Protein AF-0000000077343257 (afdb_homodimer)

Solvent-accessible surface area (backbone atoms only — not comparable to full-atom values): 11414 Å² total; per-residue (Å²): 129,82,78,65,66,77,68,55,67,67,55,54,50,52,42,52,48,32,70,69,67,44,49,75,39,42,40,39,57,53,34,56,76,69,65,44,77,70,55,76,42,93,48,40,17,79,75,80,60,48,71,48,46,42,83,36,50,21,47,66,55,79,87,65,38,78,44,34,41,37,67,55,47,50,51,46,29,72,72,68,41,63,38,39,94,82,82,55,48,71,55,58,72,77,80,127,129,84,79,66,67,78,69,54,66,68,54,55,51,52,42,52,48,32,69,68,68,45,50,76,42,43,40,40,58,53,33,56,74,70,66,44,76,70,56,76,42,94,49,39,18,80,76,81,60,47,70,48,45,43,83,36,49,21,46,66,59,81,87,65,38,79,43,36,39,37,67,55,48,48,51,45,32,71,73,68,42,62,38,39,93,83,81,55,48,70,56,58,71,77,80,126

Structure (mmCIF, N/CA/C/O backbone):
data_AF-0000000077343257-model_v1
#
loop_
_entity.id
_entity.type
_entity.pdbx_description
1 polymer 'Uncharacterized protein'
#
loop_
_atom_site.group_PDB
_atom_site.id
_atom_site.type_symbol
_atom_site.label_atom_id
_atom_site.label_alt_id
_atom_site.label_comp_id
_atom_site.label_asym_id
_atom_site.label_entity_id
_atom_site.label_seq_id
_atom_site.pdbx_PDB_ins_code
_atom_site.Cartn_x
_atom_site.Cartn_y
_atom_site.Cartn_z
_atom_site.occupancy
_atom_site.B_iso_or_equiv
_atom_site.auth_seq_id
_atom_site.auth_comp_id
_atom_site.auth_asym_id
_atom_site.auth_atom_id
_atom_site.pdbx_PDB_model_num
ATOM 1 N N . MET A 1 1 ? 8.594 -39.125 -0.444 1 41.12 1 MET A N 1
ATOM 2 C CA . MET A 1 1 ? 7.23 -39.094 -0.964 1 41.12 1 MET A CA 1
ATOM 3 C C . MET A 1 1 ? 6.602 -37.719 -0.756 1 41.12 1 MET A C 1
ATOM 5 O O . MET A 1 1 ? 6.465 -37.281 0.38 1 41.12 1 MET A O 1
ATOM 9 N N . SER A 1 2 ? 6.906 -36.75 -1.7 1 42.25 2 SER A N 1
ATOM 10 C CA . SER A 1 2 ? 6.461 -35.375 -1.667 1 42.25 2 SER A CA 1
ATOM 11 C C . SER A 1 2 ? 4.969 -35.281 -1.374 1 42.25 2 SER A C 1
ATOM 13 O O . SER A 1 2 ? 4.152 -35.875 -2.086 1 42.25 2 SER A O 1
ATOM 15 N N . ASN A 1 3 ? 4.551 -35.406 -0.15 1 41.97 3 ASN A N 1
ATOM 16 C CA . ASN A 1 3 ? 3.18 -35.188 0.294 1 41.97 3 ASN A CA 1
ATOM 17 C C . ASN A 1 3 ? 2.51 -34.062 -0.489 1 41.97 3 ASN A C 1
ATOM 19 O O . ASN A 1 3 ? 2.441 -32.938 -0.014 1 41.97 3 ASN A O 1
ATOM 23 N N . LEU A 1 4 ? 2.744 -34 -1.79 1 51.69 4 LEU A N 1
ATOM 24 C CA . LEU A 1 4 ? 1.984 -33.062 -2.609 1 51.69 4 LEU A CA 1
ATOM 25 C C . LEU A 1 4 ? 0.485 -33.281 -2.457 1 51.69 4 LEU A C 1
ATOM 27 O O . LEU A 1 4 ? -0.042 -34.312 -2.938 1 51.69 4 LEU A O 1
ATOM 31 N N . ILE A 1 5 ? -0 -33.062 -1.235 1 54.94 5 ILE A N 1
ATOM 32 C CA . ILE A 1 5 ? -1.458 -33.094 -1.212 1 54.94 5 ILE A CA 1
ATOM 33 C C . ILE A 1 5 ? -2.014 -32.562 -2.529 1 54.94 5 ILE A C 1
ATOM 35 O O . ILE A 1 5 ? -1.601 -31.5 -2.998 1 54.94 5 ILE A O 1
ATOM 39 N N . PRO A 1 6 ? -2.629 -33.438 -3.24 1 61.5 6 PRO A N 1
ATOM 40 C CA . PRO A 1 6 ? -3.236 -33 -4.496 1 61.5 6 PRO A CA 1
ATOM 41 C C . PRO A 1 6 ? -4.004 -31.688 -4.352 1 61.5 6 PRO A C 1
ATOM 43 O O . PRO A 1 6 ? -4.785 -31.516 -3.41 1 61.5 6 PRO A O 1
ATOM 46 N N . ARG A 1 7 ? -3.391 -30.625 -4.68 1 70.38 7 ARG A N 1
ATOM 47 C CA . ARG A 1 7 ? -4.152 -29.375 -4.695 1 70.38 7 ARG A CA 1
ATOM 48 C C . ARG A 1 7 ? -5.445 -29.547 -5.488 1 70.38 7 ARG A C 1
ATOM 50 O O . ARG A 1 7 ? -5.465 -30.188 -6.531 1 70.38 7 ARG A O 1
ATOM 57 N N . ASN A 1 8 ? -6.531 -29.281 -4.852 1 85.69 8 ASN A N 1
ATOM 58 C CA . ASN A 1 8 ? -7.816 -29.203 -5.539 1 85.69 8 ASN A CA 1
ATOM 59 C C . ASN A 1 8 ? -7.719 -28.422 -6.844 1 85.69 8 ASN A C 1
ATOM 61 O O . ASN A 1 8 ? -6.922 -27.484 -6.953 1 85.69 8 ASN A O 1
ATOM 65 N N . THR A 1 9 ? -8.062 -28.969 -7.957 1 88.62 9 THR A N 1
ATOM 66 C CA . THR A 1 9 ? -8.047 -28.359 -9.289 1 88.62 9 THR A CA 1
ATOM 67 C C . THR A 1 9 ? -8.492 -26.906 -9.227 1 88.62 9 THR A C 1
ATOM 69 O O . THR A 1 9 ? -7.934 -26.047 -9.922 1 88.62 9 THR A O 1
ATOM 72 N N . SER A 1 10 ? -9.438 -26.641 -8.453 1 92.12 10 SER A N 1
ATOM 73 C CA . SER A 1 10 ? -9.953 -25.281 -8.344 1 92.12 10 SER A CA 1
ATOM 74 C C . SER A 1 10 ? -8.883 -24.328 -7.809 1 92.12 10 SER A C 1
ATOM 76 O O . SER A 1 10 ? -8.766 -23.188 -8.273 1 92.12 10 SER A O 1
ATOM 78 N N . LEU A 1 11 ? -8.133 -24.922 -6.914 1 92.94 11 LEU A N 1
ATOM 79 C CA . LEU A 1 11 ? -7.086 -24.094 -6.32 1 92.94 11 LEU A CA 1
ATOM 80 C C . LEU A 1 11 ? -5.973 -23.812 -7.324 1 92.94 11 LEU A C 1
ATOM 82 O O . LEU A 1 11 ? -5.445 -22.703 -7.383 1 92.94 11 LEU A O 1
ATOM 86 N N . VAL A 1 12 ? -5.625 -24.844 -8.109 1 94.06 12 VAL A N 1
ATOM 87 C CA . VAL A 1 12 ? -4.574 -24.688 -9.109 1 94.06 12 VAL A CA 1
ATOM 88 C C . VAL A 1 12 ? -4.977 -23.625 -10.117 1 94.06 12 VAL A C 1
ATOM 90 O O . VAL A 1 12 ? -4.145 -22.828 -10.555 1 94.06 12 VAL A O 1
ATOM 93 N N . VAL A 1 13 ? -6.254 -23.594 -10.484 1 94.5 13 VAL A N 1
ATOM 94 C CA . VAL A 1 13 ? -6.754 -22.625 -11.461 1 94.5 13 VAL A CA 1
ATOM 95 C C . VAL A 1 13 ? -6.684 -21.219 -10.883 1 94.5 13 VAL A C 1
ATOM 97 O O . VAL A 1 13 ? -6.301 -20.281 -11.578 1 94.5 13 VAL A O 1
ATOM 100 N N . VAL A 1 14 ? -7.047 -21.078 -9.594 1 93.38 14 VAL A N 1
ATOM 101 C CA . VAL A 1 14 ? -7.016 -19.766 -8.945 1 93.38 14 VAL A CA 1
ATOM 102 C C . VAL A 1 14 ? -5.574 -19.266 -8.883 1 93.38 14 VAL A C 1
ATOM 104 O O . VAL A 1 14 ? -5.312 -18.094 -9.148 1 93.38 14 VAL A O 1
ATOM 107 N N . MET A 1 15 ? -4.699 -20.188 -8.625 1 95.25 15 MET A N 1
ATOM 108 C CA . MET A 1 15 ? -3.289 -19.812 -8.547 1 95.25 15 MET A CA 1
ATOM 109 C C . MET A 1 15 ? -2.783 -19.312 -9.898 1 95.25 15 MET A C 1
ATOM 111 O O . MET A 1 15 ? -2.09 -18.297 -9.969 1 95.25 15 MET A O 1
ATOM 115 N N . ALA A 1 16 ? -3.152 -19.969 -10.93 1 95.06 16 ALA A N 1
ATOM 116 C CA . ALA A 1 16 ? -2.754 -19.594 -12.281 1 95.06 16 ALA A CA 1
ATOM 117 C C . ALA A 1 16 ? -3.311 -18.234 -12.664 1 95.06 16 ALA A C 1
ATOM 119 O O . ALA A 1 16 ? -2.611 -17.406 -13.266 1 95.06 16 ALA A O 1
ATOM 120 N N . ARG A 1 17 ? -4.535 -17.922 -12.297 1 93.88 17 ARG A N 1
ATOM 121 C CA . ARG A 1 17 ? -5.168 -16.656 -12.609 1 93.88 17 ARG A CA 1
ATOM 122 C C . ARG A 1 17 ? -4.484 -15.5 -11.875 1 93.88 17 ARG A C 1
ATOM 124 O O . ARG A 1 17 ? -4.285 -14.422 -12.438 1 93.88 17 ARG A O 1
ATOM 131 N N . ILE A 1 18 ? -4.105 -15.703 -10.68 1 93.38 18 ILE A N 1
ATOM 132 C CA . ILE A 1 18 ? -3.408 -14.688 -9.898 1 93.38 18 ILE A CA 1
ATOM 133 C C . ILE A 1 18 ? -2.094 -14.32 -10.586 1 93.38 18 ILE A C 1
ATOM 135 O O . ILE A 1 18 ? -1.812 -13.141 -10.82 1 93.38 18 ILE A O 1
ATOM 139 N N . LYS A 1 19 ? -1.323 -15.359 -10.961 1 94.81 19 LYS A N 1
ATOM 140 C CA . LYS A 1 19 ? -0.011 -15.117 -11.547 1 94.81 19 LYS A CA 1
ATOM 141 C C . LYS A 1 19 ? -0.142 -14.484 -12.93 1 94.81 19 LYS A C 1
ATOM 143 O O . LYS A 1 19 ? 0.721 -13.703 -13.344 1 94.81 19 LYS A O 1
ATOM 148 N N . LYS A 1 20 ? -1.289 -14.688 -13.555 1 93.69 20 LYS A N 1
ATOM 149 C CA . LYS A 1 20 ? -1.521 -14.125 -14.883 1 93.69 20 LYS A CA 1
ATOM 150 C C . LYS A 1 20 ? -2.053 -12.695 -14.789 1 93.69 20 LYS A C 1
ATOM 152 O O . LYS A 1 20 ? -1.667 -11.828 -15.586 1 93.69 20 LYS A O 1
ATOM 157 N N . ARG A 1 21 ? -2.877 -12.375 -13.836 1 90.25 21 ARG A N 1
ATOM 158 C CA . ARG A 1 21 ? -3.648 -11.133 -13.844 1 90.25 21 ARG A CA 1
ATOM 159 C C . ARG A 1 21 ? -2.984 -10.07 -12.977 1 90.25 21 ARG A C 1
ATOM 161 O O . ARG A 1 21 ? -3.195 -8.875 -13.18 1 90.25 21 ARG A O 1
ATOM 168 N N . VAL A 1 22 ? -2.242 -10.406 -11.953 1 90.5 22 VAL A N 1
ATOM 169 C CA . VAL A 1 22 ? -1.55 -9.414 -11.133 1 90.5 22 VAL A CA 1
ATOM 170 C C . VAL A 1 22 ? -0.308 -8.914 -11.867 1 90.5 22 VAL A C 1
ATOM 172 O O . VAL A 1 22 ? 0.611 -9.688 -12.148 1 90.5 22 VAL A O 1
ATOM 175 N N . PRO A 1 23 ? -0.244 -7.66 -12.109 1 90.62 23 PRO A N 1
ATOM 176 C CA . PRO A 1 23 ? 0.806 -7.113 -12.969 1 90.62 23 PRO A CA 1
ATOM 177 C C . PRO A 1 23 ? 2.201 -7.266 -12.375 1 90.62 23 PRO A C 1
ATOM 179 O O . PRO A 1 23 ? 2.371 -7.152 -11.156 1 90.62 23 PRO A O 1
ATOM 182 N N . VAL A 1 24 ? 3.17 -7.504 -13.289 1 95.44 24 VAL A N 1
ATOM 183 C CA . VAL A 1 24 ? 4.594 -7.523 -12.977 1 95.44 24 VAL A CA 1
ATOM 184 C C . VAL A 1 24 ? 5.254 -6.246 -13.484 1 95.44 24 VAL A C 1
ATOM 186 O O . VAL A 1 24 ? 5.098 -5.883 -14.656 1 95.44 24 VAL A O 1
ATOM 189 N N . VAL A 1 25 ? 5.898 -5.59 -12.602 1 94.31 25 VAL A N 1
ATOM 190 C CA . VAL A 1 25 ? 6.59 -4.367 -13 1 94.31 25 VAL A CA 1
ATOM 191 C C . VAL A 1 25 ? 7.984 -4.332 -12.367 1 94.31 25 VAL A C 1
ATOM 193 O O . VAL A 1 25 ? 8.25 -5.039 -11.391 1 94.31 25 VAL A O 1
ATOM 196 N N . GLU A 1 26 ? 8.844 -3.572 -13.094 1 93.94 26 GLU A N 1
ATOM 197 C CA . GLU A 1 26 ? 10.117 -3.266 -12.461 1 93.94 26 GLU A CA 1
ATOM 198 C C . GLU A 1 26 ? 9.945 -2.268 -11.32 1 93.94 26 GLU A C 1
ATOM 200 O O . GLU A 1 26 ? 9.242 -1.268 -11.461 1 93.94 26 GLU A O 1
ATOM 205 N N . TYR A 1 27 ? 10.602 -2.562 -10.266 1 91.56 27 TYR A N 1
ATOM 206 C CA . TYR A 1 27 ? 10.438 -1.723 -9.078 1 91.56 27 TYR A CA 1
ATOM 207 C C . TYR A 1 27 ? 10.836 -0.283 -9.375 1 91.56 27 TYR A C 1
ATOM 209 O O . TYR A 1 27 ? 10.141 0.656 -8.977 1 91.56 27 TYR A O 1
ATOM 217 N N . GLY A 1 28 ? 11.883 -0.142 -10.023 1 87.94 28 GLY A N 1
ATOM 218 C CA . GLY A 1 28 ? 12.312 1.195 -10.398 1 87.94 28 GLY A CA 1
ATOM 219 C C . GLY A 1 28 ? 11.266 1.961 -11.188 1 87.94 28 GLY A C 1
ATOM 220 O O . GLY A 1 28 ? 11.078 3.162 -10.977 1 87.94 28 GLY A O 1
ATOM 221 N N . SER A 1 29 ? 10.633 1.305 -12.086 1 90.56 29 SER A N 1
ATOM 222 C CA . SER A 1 29 ? 9.602 1.938 -12.898 1 90.56 29 SER A CA 1
ATOM 223 C C . SER A 1 29 ? 8.422 2.383 -12.055 1 90.56 29 SER A C 1
ATOM 225 O O . SER A 1 29 ? 7.82 3.43 -12.312 1 90.56 29 SER A O 1
ATOM 227 N N . LEU A 1 30 ? 8.07 1.521 -11.078 1 85.62 30 LEU A N 1
ATOM 228 C CA . LEU A 1 30 ? 7 1.897 -10.172 1 85.62 30 LEU A CA 1
ATOM 229 C C . LEU A 1 30 ? 7.367 3.152 -9.383 1 85.62 30 LEU A C 1
ATOM 231 O O . LEU A 1 30 ? 6.547 4.062 -9.242 1 85.62 30 LEU A O 1
ATOM 235 N N . LEU A 1 31 ? 8.57 3.227 -8.914 1 82.88 31 LEU A N 1
ATOM 236 C CA . LEU A 1 31 ? 9.039 4.383 -8.156 1 82.88 31 LEU A CA 1
ATOM 237 C C . LEU A 1 31 ? 8.969 5.648 -9 1 82.88 31 LEU A C 1
ATOM 239 O O . LEU A 1 31 ? 8.562 6.707 -8.516 1 82.88 31 LEU A O 1
ATOM 243 N N . GLU A 1 32 ? 9.375 5.473 -10.242 1 84.12 32 GLU A N 1
ATOM 244 C CA . GLU A 1 32 ? 9.344 6.609 -11.156 1 84.12 32 GLU A CA 1
ATOM 245 C C . GLU A 1 32 ? 7.918 7.094 -11.398 1 84.12 32 GLU A C 1
ATOM 247 O O . GLU A 1 32 ? 7.66 8.297 -11.398 1 84.12 32 GLU A O 1
ATOM 252 N N . ARG A 1 33 ? 7.051 6.188 -11.625 1 80.69 33 ARG A N 1
ATOM 253 C CA . ARG A 1 33 ? 5.648 6.527 -11.836 1 80.69 33 ARG A CA 1
ATOM 254 C C . ARG A 1 33 ? 5.07 7.258 -10.633 1 80.69 33 ARG A C 1
ATOM 256 O O . ARG A 1 33 ? 4.262 8.172 -10.789 1 80.69 33 ARG A O 1
ATOM 263 N N . LEU A 1 34 ? 5.52 6.824 -9.406 1 74.88 34 LEU A N 1
ATOM 264 C CA . LEU A 1 34 ? 4.988 7.387 -8.172 1 74.88 34 LEU A CA 1
ATOM 265 C C . LEU A 1 34 ? 5.727 8.672 -7.801 1 74.88 34 LEU A C 1
ATOM 267 O O . LEU A 1 34 ? 5.32 9.383 -6.879 1 74.88 34 LEU A O 1
ATOM 271 N N . GLY A 1 35 ? 6.805 8.945 -8.57 1 71.25 35 GLY A N 1
ATOM 272 C CA . GLY A 1 35 ? 7.551 10.172 -8.328 1 71.25 35 GLY A CA 1
ATOM 273 C C . GLY A 1 35 ? 8.344 10.148 -7.039 1 71.25 35 GLY A C 1
ATOM 274 O O . GLY A 1 35 ? 8.508 11.18 -6.383 1 71.25 35 GLY A O 1
ATOM 275 N N . THR A 1 36 ? 8.445 9.039 -6.59 1 67.56 36 THR A N 1
ATOM 276 C CA . THR A 1 36 ? 9.203 8.953 -5.344 1 67.56 36 THR A CA 1
ATOM 277 C C . THR A 1 36 ? 10.688 8.742 -5.629 1 67.56 36 THR A C 1
ATOM 279 O O . THR A 1 36 ? 11.055 8.141 -6.641 1 67.56 36 THR A O 1
ATOM 282 N N . LYS A 1 37 ? 11.516 9.664 -5.152 1 58.97 37 LYS A N 1
ATOM 283 C CA . LYS A 1 37 ? 12.961 9.539 -5.312 1 58.97 37 LYS A CA 1
ATOM 284 C C . LYS A 1 37 ? 13.523 8.469 -4.383 1 58.97 37 LYS A C 1
ATOM 286 O O . LYS A 1 37 ? 14.727 8.453 -4.098 1 58.97 37 LYS A O 1
ATOM 291 N N . GLU A 1 38 ? 12.453 7.812 -3.859 1 56.5 38 GLU A N 1
ATOM 292 C CA . GLU A 1 38 ? 13.031 6.766 -3.018 1 56.5 38 GLU A CA 1
ATOM 293 C C . GLU A 1 38 ? 14.078 5.957 -3.777 1 56.5 38 GLU A C 1
ATOM 295 O O . GLU A 1 38 ? 13.852 5.559 -4.922 1 56.5 38 GLU A O 1
ATOM 300 N N . GLU A 1 39 ? 15.312 6.289 -3.686 1 53 39 GLU A N 1
ATOM 301 C CA . GLU A 1 39 ? 16.359 5.414 -4.191 1 53 39 GLU A CA 1
ATOM 302 C C . GLU A 1 39 ? 16.125 3.965 -3.783 1 53 39 GLU A C 1
ATOM 304 O O . GLU A 1 39 ? 15.164 3.668 -3.064 1 53 39 GLU A O 1
ATOM 309 N N . ASP A 1 40 ? 17.109 2.891 -4.25 1 54.78 40 ASP A N 1
ATOM 310 C CA . ASP A 1 40 ? 17.219 1.521 -3.76 1 54.78 40 ASP A CA 1
ATOM 311 C C . ASP A 1 40 ? 16.812 1.425 -2.293 1 54.78 40 ASP A C 1
ATOM 313 O O . ASP A 1 40 ? 17.641 1.556 -1.396 1 54.78 40 ASP A O 1
ATOM 317 N N . GLY A 1 41 ? 16.094 2.217 -1.929 1 54.16 41 GLY A N 1
ATOM 318 C CA . GLY A 1 41 ? 15.812 2.449 -0.521 1 54.16 41 GLY A CA 1
ATOM 319 C C . GLY A 1 41 ? 15.539 1.175 0.253 1 54.16 41 GLY A C 1
ATOM 320 O O . GLY A 1 41 ? 15.75 0.073 -0.26 1 54.16 41 GLY A O 1
ATOM 321 N N . ASP A 1 42 ? 15.164 1.375 1.603 1 70.69 42 ASP A N 1
ATOM 322 C CA . ASP A 1 42 ? 15.031 0.49 2.756 1 70.69 42 ASP A CA 1
ATOM 323 C C . ASP A 1 42 ? 13.781 -0.381 2.645 1 70.69 42 ASP A C 1
ATOM 325 O O . ASP A 1 42 ? 13.414 -1.068 3.598 1 70.69 42 ASP A O 1
ATOM 329 N N . THR A 1 43 ? 13.383 -0.417 1.39 1 82.5 43 THR A N 1
ATOM 330 C CA . THR A 1 43 ? 12.203 -1.275 1.302 1 82.5 43 THR A CA 1
ATOM 331 C C . THR A 1 43 ? 12.609 -2.742 1.207 1 82.5 43 THR A C 1
ATOM 333 O O . THR A 1 43 ? 13.508 -3.096 0.435 1 82.5 43 THR A O 1
ATOM 336 N N . ALA A 1 44 ? 12.023 -3.447 2.016 1 89.69 44 ALA A N 1
ATOM 337 C CA . ALA A 1 44 ? 12.289 -4.883 2.023 1 89.69 44 ALA A CA 1
ATOM 338 C C . ALA A 1 44 ? 11.086 -5.668 1.51 1 89.69 44 ALA A C 1
ATOM 340 O O . ALA A 1 44 ? 9.938 -5.25 1.693 1 89.69 44 ALA A O 1
ATOM 341 N N . CYS A 1 45 ? 11.414 -6.699 0.826 1 93.69 45 CYS A N 1
ATOM 342 C CA . CYS A 1 45 ? 10.367 -7.648 0.488 1 93.69 45 CYS A CA 1
ATOM 343 C C . CYS A 1 45 ? 9.688 -8.188 1.744 1 93.69 45 CYS A C 1
ATOM 345 O O . CYS A 1 45 ? 10.367 -8.633 2.672 1 93.69 45 CYS A O 1
ATOM 347 N N . SER A 1 46 ? 8.461 -8.188 1.785 1 92.5 46 SER A N 1
ATOM 348 C CA . SER A 1 46 ? 7.719 -8.594 2.975 1 92.5 46 SER A CA 1
ATOM 349 C C . SER A 1 46 ? 7.742 -10.109 3.145 1 92.5 46 SER A C 1
ATOM 351 O O . SER A 1 46 ? 7.297 -10.633 4.168 1 92.5 46 SER A O 1
ATOM 353 N N . VAL A 1 47 ? 8.336 -10.797 2.162 1 95.12 47 VAL A N 1
ATOM 354 C CA . VAL A 1 47 ? 8.383 -12.258 2.236 1 95.12 47 VAL A CA 1
ATOM 355 C C . VAL A 1 47 ? 9.781 -12.711 2.625 1 95.12 47 VAL A C 1
ATOM 357 O O . VAL A 1 47 ? 9.961 -13.422 3.615 1 95.12 47 VAL A O 1
ATOM 360 N N . CYS A 1 48 ? 10.703 -12.266 1.935 1 96.38 48 CYS A N 1
ATOM 361 C CA . CYS A 1 48 ? 12.055 -12.766 2.182 1 96.38 48 CYS A CA 1
ATOM 362 C C . CYS A 1 48 ? 12.852 -11.773 3.027 1 96.38 48 CYS A C 1
ATOM 364 O O . CYS A 1 48 ? 13.922 -12.109 3.539 1 96.38 48 CYS A O 1
ATOM 366 N N . LEU A 1 49 ? 12.469 -10.508 3.1 1 93.5 49 LEU A N 1
ATOM 367 C CA . LEU A 1 49 ? 12.992 -9.438 3.941 1 93.5 49 LEU A CA 1
ATOM 368 C C . LEU A 1 49 ? 14.273 -8.867 3.355 1 93.5 49 LEU A C 1
ATOM 370 O O . LEU A 1 49 ? 14.898 -7.988 3.957 1 93.5 49 LEU A O 1
ATOM 374 N N . ASP A 1 50 ? 14.625 -9.375 2.137 1 94.06 50 ASP A N 1
ATOM 375 C CA . ASP A 1 50 ? 15.75 -8.758 1.444 1 94.06 50 ASP A CA 1
ATOM 376 C C . ASP A 1 50 ? 15.352 -7.414 0.833 1 94.06 50 ASP A C 1
ATOM 378 O O . ASP A 1 50 ? 14.18 -7.203 0.492 1 94.06 50 ASP A O 1
ATOM 382 N N . ARG A 1 51 ? 16.312 -6.59 0.693 1 92.06 51 ARG A N 1
ATOM 383 C CA . ARG A 1 51 ? 16.078 -5.305 0.036 1 92.06 51 ARG A CA 1
ATOM 384 C C . ARG A 1 51 ? 15.656 -5.504 -1.416 1 92.06 51 ARG A C 1
ATOM 386 O O . ARG A 1 51 ? 16.203 -6.355 -2.117 1 92.06 51 ARG A O 1
ATOM 393 N N . ILE A 1 52 ? 14.719 -4.758 -1.791 1 92.12 52 ILE A N 1
ATOM 394 C CA . ILE A 1 52 ? 14.289 -4.785 -3.184 1 92.12 52 ILE A CA 1
ATOM 395 C C . ILE A 1 52 ? 15.039 -3.725 -3.98 1 92.12 52 ILE A C 1
ATOM 397 O O . ILE A 1 52 ? 15.031 -2.545 -3.617 1 92.12 52 ILE A O 1
ATOM 401 N N . LYS A 1 53 ? 15.672 -4.164 -5 1 92.06 53 LYS A N 1
ATOM 402 C CA . LYS A 1 53 ? 16.406 -3.254 -5.875 1 92.06 53 LYS A CA 1
ATOM 403 C C . LYS A 1 53 ? 15.508 -2.732 -6.996 1 92.06 53 LYS A C 1
ATOM 405 O O . LYS A 1 53 ? 14.5 -3.359 -7.336 1 92.06 53 LYS A O 1
ATOM 410 N N . ARG A 1 54 ? 15.93 -1.631 -7.57 1 90.69 54 ARG A N 1
ATOM 411 C CA . ARG A 1 54 ? 15.188 -0.984 -8.648 1 90.69 54 ARG A CA 1
ATOM 412 C C . ARG A 1 54 ? 15.016 -1.925 -9.836 1 90.69 54 ARG A C 1
ATOM 414 O O . ARG A 1 54 ? 14 -1.871 -10.539 1 90.69 54 ARG A O 1
ATOM 421 N N . SER A 1 55 ? 15.977 -2.773 -9.945 1 94 55 SER A N 1
ATOM 422 C CA . SER A 1 55 ? 15.969 -3.645 -11.117 1 94 55 SER A CA 1
ATOM 423 C C . SER A 1 55 ? 15.117 -4.887 -10.875 1 94 55 SER A C 1
ATOM 425 O O . SER A 1 55 ? 14.883 -5.668 -11.797 1 94 55 SER A O 1
ATOM 427 N N . HIS A 1 56 ? 14.68 -5.047 -9.719 1 95.75 56 HIS A N 1
ATOM 428 C CA . HIS A 1 56 ? 13.906 -6.242 -9.406 1 95.75 56 HIS A CA 1
ATOM 429 C C . HIS A 1 56 ? 12.484 -6.133 -9.938 1 95.75 56 HIS A C 1
ATOM 431 O O . HIS A 1 56 ? 11.93 -5.035 -10.031 1 95.75 56 HIS A O 1
ATOM 437 N N . GLU A 1 57 ? 11.961 -7.32 -10.227 1 96.88 57 GLU A N 1
ATOM 438 C CA . GLU A 1 57 ? 10.555 -7.426 -10.594 1 96.88 57 GLU A CA 1
ATOM 439 C C . GLU A 1 57 ? 9.68 -7.637 -9.359 1 96.88 57 GLU A C 1
ATOM 441 O O . GLU A 1 57 ? 10.031 -8.414 -8.469 1 96.88 57 GLU A O 1
ATOM 446 N N . ILE A 1 58 ? 8.602 -6.906 -9.352 1 95.31 58 ILE A N 1
ATOM 447 C CA . ILE A 1 58 ? 7.629 -7.031 -8.266 1 95.31 58 ILE A CA 1
ATOM 448 C C . ILE A 1 58 ? 6.223 -7.164 -8.852 1 95.31 58 ILE A C 1
ATOM 450 O O . ILE A 1 58 ? 6.008 -6.887 -10.031 1 95.31 58 ILE A O 1
ATOM 454 N N . ARG A 1 59 ? 5.316 -7.691 -8.133 1 91.88 59 ARG A N 1
ATOM 455 C CA . ARG A 1 59 ? 3.893 -7.648 -8.445 1 91.88 59 ARG A CA 1
ATOM 456 C C . ARG A 1 59 ? 3.201 -6.512 -7.699 1 91.88 59 ARG A C 1
ATOM 458 O O . ARG A 1 59 ? 3.367 -6.367 -6.488 1 91.88 59 ARG A O 1
ATOM 465 N N . GLU A 1 60 ? 2.518 -5.691 -8.406 1 82.94 60 GLU A N 1
ATOM 466 C CA . GLU A 1 60 ? 1.782 -4.578 -7.812 1 82.94 60 GLU A CA 1
ATOM 467 C C . GLU A 1 60 ? 0.466 -5.051 -7.199 1 82.94 60 GLU A C 1
ATOM 469 O O . GLU A 1 60 ? -0.336 -5.707 -7.867 1 82.94 60 GLU A O 1
ATOM 474 N N . LEU A 1 61 ? 0.299 -4.734 -5.898 1 84 61 LEU A N 1
ATOM 475 C CA . LEU A 1 61 ? -0.928 -5.082 -5.188 1 84 61 LEU A CA 1
ATOM 476 C C . LEU A 1 61 ? -1.607 -3.832 -4.637 1 84 61 LEU A C 1
ATOM 478 O O . LEU A 1 61 ? -1.529 -3.557 -3.438 1 84 61 LEU A O 1
ATOM 482 N N . PRO A 1 62 ? -2.354 -3.143 -5.422 1 74.19 62 PRO A N 1
ATOM 483 C CA . PRO A 1 62 ? -2.945 -1.874 -4.988 1 74.19 62 PRO A CA 1
ATOM 484 C C . PRO A 1 62 ? -3.973 -2.053 -3.873 1 74.19 62 PRO A C 1
ATOM 486 O O . PRO A 1 62 ? -4.246 -1.11 -3.125 1 74.19 62 PRO A O 1
ATOM 489 N N . ASN A 1 63 ? -4.477 -3.252 -3.721 1 74.12 63 ASN A N 1
ATOM 490 C CA . ASN A 1 63 ? -5.496 -3.488 -2.707 1 74.12 63 ASN A CA 1
ATOM 491 C C . ASN A 1 63 ? -4.879 -3.684 -1.324 1 74.12 63 ASN A C 1
ATOM 493 O O . ASN A 1 63 ? -5.598 -3.797 -0.33 1 74.12 63 ASN A O 1
ATOM 497 N N . CYS A 1 64 ? -3.648 -3.678 -1.305 1 81.06 64 CYS A N 1
ATOM 498 C CA . CYS A 1 64 ? -2.988 -3.971 -0.037 1 81.06 64 CYS A CA 1
ATOM 499 C C . CYS A 1 64 ? -2.443 -2.699 0.601 1 81.06 64 CYS A C 1
ATOM 501 O O . CYS A 1 64 ? -1.968 -2.725 1.737 1 81.06 64 CYS A O 1
ATOM 503 N N . CYS A 1 65 ? -2.574 -1.656 -0.031 1 83.06 65 CYS A N 1
ATOM 504 C CA . CYS A 1 65 ? -2.137 -0.389 0.544 1 83.06 65 CYS A CA 1
ATOM 505 C C . CYS A 1 65 ? -3.158 0.136 1.546 1 83.06 65 CYS A C 1
ATOM 507 O O . CYS A 1 65 ? -4.359 0.112 1.282 1 83.06 65 CYS A O 1
ATOM 509 N N . PRO A 1 66 ? -2.732 0.529 2.699 1 86.75 66 PRO A N 1
ATOM 510 C CA . PRO A 1 66 ? -3.684 1.146 3.627 1 86.75 66 PRO A CA 1
ATOM 511 C C . PRO A 1 66 ? -4.242 2.469 3.105 1 86.75 66 PRO A C 1
ATOM 513 O O . PRO A 1 66 ? -3.543 3.201 2.398 1 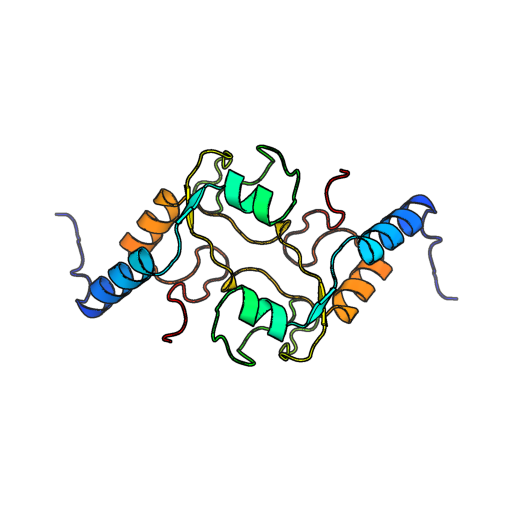86.75 66 PRO A O 1
ATOM 516 N N . VAL A 1 67 ? -5.48 2.676 3.516 1 89.38 67 VAL A N 1
ATOM 517 C CA . VAL A 1 67 ? -6.137 3.912 3.109 1 89.38 67 VAL A CA 1
ATOM 518 C C . VAL A 1 67 ? -6.605 4.68 4.344 1 89.38 67 VAL A C 1
ATOM 520 O O . VAL A 1 67 ? -7.098 4.078 5.305 1 89.38 67 VAL A O 1
ATOM 523 N N . PHE A 1 68 ? -6.406 5.977 4.312 1 94.38 68 PHE A N 1
ATOM 524 C CA . PHE A 1 68 ? -6.816 6.863 5.395 1 94.38 68 PHE A CA 1
ATOM 525 C C . PHE A 1 68 ? -7.719 7.977 4.871 1 94.38 68 PHE A C 1
ATOM 527 O O . PHE A 1 68 ? -7.445 8.562 3.822 1 94.38 68 PHE A O 1
ATOM 534 N N . HIS A 1 69 ? -8.773 8.172 5.656 1 96.81 69 HIS A N 1
ATOM 535 C CA . HIS A 1 69 ? -9.414 9.453 5.375 1 96.81 69 HIS A CA 1
ATOM 536 C C . HIS A 1 69 ? -8.414 10.602 5.473 1 96.81 69 HIS A C 1
ATOM 538 O O . HIS A 1 69 ? -7.539 10.594 6.34 1 96.81 69 HIS A O 1
ATOM 544 N N . LYS A 1 70 ? -8.602 11.5 4.621 1 97.94 70 LYS A N 1
ATOM 545 C CA . LYS A 1 70 ? -7.789 12.711 4.723 1 97.94 70 LYS A CA 1
ATOM 546 C C . LYS A 1 70 ? -7.836 13.289 6.133 1 97.94 70 LYS A C 1
ATOM 548 O O . LYS A 1 70 ? -6.797 13.578 6.73 1 97.94 70 LYS A O 1
ATOM 553 N N . ASP A 1 71 ? -9.086 13.375 6.676 1 98 71 ASP A N 1
ATOM 554 C CA . ASP A 1 71 ? -9.266 14.023 7.969 1 98 71 ASP A CA 1
ATOM 555 C C . ASP A 1 71 ? -8.672 13.188 9.094 1 98 71 ASP A C 1
ATOM 557 O O . ASP A 1 71 ? -8.133 13.727 10.062 1 98 71 ASP A O 1
ATOM 561 N N . CYS A 1 72 ? -8.766 11.945 9.008 1 97.81 72 CYS A N 1
ATOM 562 C CA . CYS A 1 72 ? -8.188 11.062 10.016 1 97.81 72 CYS A CA 1
ATOM 563 C C . CYS A 1 72 ? -6.668 11.164 10.031 1 97.81 72 CYS A C 1
ATOM 565 O O . CYS A 1 72 ? -6.062 11.281 11.094 1 97.81 72 CYS A O 1
ATOM 567 N N . LEU A 1 73 ? -6.086 11.18 8.883 1 97.31 73 LEU A N 1
ATOM 568 C CA . LEU A 1 73 ? -4.629 11.289 8.812 1 97.31 73 LEU A CA 1
ATOM 569 C C . LEU A 1 73 ? -4.168 12.672 9.266 1 97.31 73 LEU A C 1
ATOM 571 O O . LEU A 1 73 ? -3.148 12.797 9.945 1 97.31 73 LEU A O 1
ATOM 575 N N . ASP A 1 74 ? -4.922 13.641 8.859 1 97.69 74 ASP A N 1
ATOM 576 C CA . ASP A 1 74 ? -4.566 14.992 9.281 1 97.69 74 ASP A CA 1
ATOM 577 C C . ASP A 1 74 ? -4.594 15.109 10.805 1 97.69 74 ASP A C 1
ATOM 579 O O . ASP A 1 74 ? -3.709 15.734 11.398 1 97.69 74 ASP A O 1
ATOM 583 N N . ALA A 1 75 ? -5.586 14.508 11.375 1 98.12 75 ALA A N 1
ATOM 584 C CA . ALA A 1 75 ? -5.668 14.516 12.836 1 98.12 75 ALA A CA 1
ATOM 585 C C . ALA A 1 75 ? -4.484 13.781 13.453 1 98.12 75 ALA A C 1
ATOM 587 O O . ALA A 1 75 ? -3.939 14.219 14.477 1 98.12 75 ALA A O 1
ATOM 588 N N . TRP A 1 76 ? -4.125 12.656 12.93 1 97.62 76 TRP A N 1
ATOM 589 C CA . TRP A 1 76 ? -2.957 11.883 13.336 1 97.62 76 TRP A CA 1
ATOM 590 C C . TRP A 1 76 ? -1.699 12.742 13.312 1 97.62 76 TRP A C 1
ATOM 592 O O . TRP A 1 76 ? -0.95 12.789 14.289 1 97.62 76 TRP A O 1
ATOM 602 N N . VAL A 1 77 ? -1.516 13.516 12.234 1 96.62 77 VAL A N 1
ATOM 603 C CA . VAL A 1 77 ? -0.356 14.383 12.031 1 96.62 77 VAL A CA 1
ATOM 604 C C . VAL A 1 77 ? -0.401 15.547 13.016 1 96.62 77 VAL A C 1
ATOM 606 O O . VAL A 1 77 ? 0.611 15.891 13.633 1 96.62 77 VAL A O 1
ATOM 609 N N . ASP A 1 78 ? -1.559 16.047 13.156 1 97.06 78 ASP A N 1
ATOM 610 C CA . ASP A 1 78 ? -1.725 17.203 14.031 1 97.06 78 ASP A CA 1
ATOM 611 C C . ASP A 1 78 ? -1.439 16.828 15.484 1 97.06 78 ASP A C 1
ATOM 613 O O . ASP A 1 78 ? -1.152 17.703 16.312 1 97.06 78 ASP A O 1
ATOM 617 N N . ALA A 1 79 ? -1.579 15.602 15.82 1 96.75 79 ALA A N 1
ATOM 618 C CA . ALA A 1 79 ? -1.275 15.125 17.172 1 96.75 79 ALA A CA 1
ATOM 619 C C . ALA A 1 79 ? 0.227 14.938 17.359 1 96.75 79 ALA A C 1
ATOM 621 O O . ALA A 1 79 ? 0.676 14.516 18.422 1 96.75 79 ALA A O 1
ATOM 622 N N . GLY A 1 80 ? 0.948 15.18 16.297 1 95.19 80 GLY A N 1
ATOM 623 C CA . GLY A 1 80 ? 2.398 15.133 16.391 1 95.19 80 GLY A CA 1
ATOM 624 C C . GLY A 1 80 ? 2.992 13.852 15.859 1 95.19 80 GLY A C 1
ATOM 625 O O . GLY A 1 80 ? 4.191 13.609 15.992 1 95.19 80 GLY A O 1
ATOM 626 N N . GLN A 1 81 ? 2.129 13.031 15.273 1 95.25 81 GLN A N 1
ATOM 627 C CA . GLN A 1 81 ? 2.594 11.773 14.703 1 95.25 81 GLN A CA 1
ATOM 628 C C . GLN A 1 81 ? 2.936 11.93 13.227 1 95.25 81 GLN A C 1
ATOM 630 O O . GLN A 1 81 ? 2.049 12.141 12.398 1 95.25 81 GLN A O 1
ATOM 635 N N . VAL A 1 82 ? 4.215 11.695 12.906 1 93.94 82 VAL A N 1
ATOM 636 C CA . VAL A 1 82 ? 4.66 12.023 11.555 1 93.94 82 VAL A CA 1
ATOM 637 C C . VAL A 1 82 ? 4.984 10.742 10.797 1 93.94 82 VAL A C 1
ATOM 639 O O . VAL A 1 82 ? 5.645 10.781 9.75 1 93.94 82 VAL A O 1
ATOM 642 N N . THR A 1 83 ? 4.562 9.617 11.391 1 92.56 83 THR A N 1
ATOM 643 C CA . THR A 1 83 ? 4.719 8.32 10.742 1 92.56 83 THR A CA 1
ATOM 644 C C . THR A 1 83 ? 3.357 7.711 10.422 1 92.56 83 THR A C 1
ATOM 646 O O . THR A 1 83 ? 2.34 8.117 10.992 1 92.56 83 THR A O 1
ATOM 649 N N . CYS A 1 84 ? 3.393 6.848 9.5 1 93 84 CYS A N 1
ATOM 650 C CA . CYS A 1 84 ? 2.176 6.137 9.117 1 93 84 CYS A CA 1
ATOM 651 C C . CYS A 1 84 ? 1.53 5.473 10.328 1 93 84 CYS A C 1
ATOM 653 O O . CYS A 1 84 ? 2.209 4.809 11.109 1 93 84 CYS A O 1
ATOM 655 N N . PRO A 1 85 ? 0.197 5.555 10.453 1 93.5 85 PRO A N 1
ATOM 656 C CA . PRO A 1 85 ? -0.503 4.93 11.578 1 93.5 85 PRO A CA 1
ATOM 657 C C . PRO A 1 85 ? -0.398 3.406 11.562 1 93.5 85 PRO A C 1
ATOM 659 O O . PRO A 1 85 ? -0.602 2.76 12.594 1 93.5 85 PRO A O 1
ATOM 662 N N . LEU A 1 86 ? -0.028 2.857 10.477 1 88.25 86 LEU A N 1
ATOM 663 C CA . LEU A 1 86 ? -0.059 1.404 10.359 1 88.25 86 LEU A CA 1
ATOM 664 C C . LEU A 1 86 ? 1.353 0.829 10.359 1 88.25 86 LEU A C 1
ATOM 666 O O . LEU A 1 86 ? 1.688 0.006 11.219 1 88.25 86 LEU A O 1
ATOM 670 N N . CYS A 1 87 ? 2.256 1.331 9.492 1 81.19 87 CYS A N 1
ATOM 671 C CA . CYS A 1 87 ? 3.557 0.695 9.305 1 81.19 87 CYS A CA 1
ATOM 672 C C . CYS A 1 87 ? 4.664 1.518 9.953 1 81.19 87 CYS A C 1
ATOM 674 O O . CYS A 1 87 ? 5.805 1.065 10.047 1 81.19 87 CYS A O 1
ATOM 676 N N . ARG A 1 88 ? 4.398 2.783 10.266 1 87.56 88 ARG A N 1
ATOM 677 C CA . ARG A 1 88 ? 5.293 3.662 11.008 1 87.56 88 ARG A CA 1
ATOM 678 C C . ARG A 1 88 ? 6.379 4.234 10.102 1 87.56 88 ARG A C 1
ATOM 680 O O . ARG A 1 88 ? 7.34 4.836 10.586 1 87.56 88 ARG A O 1
ATOM 687 N N . SER A 1 89 ? 6.242 4.039 8.883 1 82.56 89 SER A N 1
ATOM 688 C CA . SER A 1 89 ? 7.156 4.715 7.965 1 82.56 89 SER A CA 1
ATOM 689 C C . SER A 1 89 ? 6.934 6.223 7.973 1 82.56 89 SER A C 1
ATOM 691 O O . SER A 1 89 ? 5.824 6.688 8.242 1 82.56 89 SER A O 1
ATOM 693 N N . MET A 1 90 ? 7.91 6.984 7.617 1 86.44 90 MET A N 1
ATOM 694 C CA . MET A 1 90 ? 7.828 8.438 7.613 1 86.44 90 MET A CA 1
ATOM 695 C C . MET A 1 90 ? 6.859 8.93 6.539 1 86.44 90 MET A C 1
ATOM 697 O O . MET A 1 90 ? 6.91 8.469 5.398 1 86.44 90 MET A O 1
ATOM 701 N N . LEU A 1 91 ? 6 9.891 6.926 1 89.12 91 LEU A N 1
ATOM 702 C CA . LEU A 1 91 ? 4.977 10.391 6.008 1 89.12 91 LEU A CA 1
ATOM 703 C C . LEU A 1 91 ? 5.562 11.422 5.051 1 89.12 91 LEU A C 1
ATOM 705 O O . LEU A 1 91 ? 5.059 11.594 3.939 1 89.12 91 LEU A O 1
ATOM 709 N N . LEU A 1 92 ? 6.602 12.117 5.523 1 82.62 92 LEU A N 1
ATOM 710 C CA . LEU A 1 92 ? 7.191 13.148 4.68 1 82.62 92 LEU A CA 1
ATOM 711 C C . LEU A 1 92 ? 7.875 12.539 3.465 1 82.62 92 LEU A C 1
ATOM 713 O O . LEU A 1 92 ? 8.766 11.695 3.605 1 82.62 92 LEU A O 1
ATOM 717 N N . PRO A 1 93 ? 7.332 12.875 2.303 1 73.12 93 PRO A N 1
ATOM 718 C CA . PRO A 1 93 ? 7.996 12.344 1.111 1 73.12 93 PRO A CA 1
ATOM 719 C C . PRO A 1 93 ? 9.43 12.844 0.964 1 73.12 93 PRO A C 1
ATOM 721 O O . PRO A 1 93 ? 9.773 13.914 1.477 1 73.12 93 PRO A O 1
ATOM 724 N N . GLY A 1 94 ? 10.352 11.883 0.629 1 60.41 94 GLY A N 1
ATOM 725 C CA . GLY A 1 94 ? 11.742 12.258 0.448 1 60.41 94 GLY A CA 1
ATOM 726 C C . GLY A 1 94 ? 11.914 13.531 -0.364 1 60.41 94 GLY A C 1
ATOM 727 O O . GLY A 1 94 ? 11.039 13.898 -1.146 1 60.41 94 GLY A O 1
ATOM 728 N N . SER A 1 95 ? 12.688 14.539 0.201 1 52.78 95 SER A N 1
ATOM 729 C CA . SER A 1 95 ? 13.039 15.82 -0.393 1 52.78 95 SER A CA 1
ATOM 730 C C . SER A 1 95 ? 13.484 15.656 -1.841 1 52.78 95 SER A C 1
ATOM 732 O O . SER A 1 95 ? 14.188 14.703 -2.172 1 52.78 95 SER A O 1
ATOM 734 N N . SER A 1 96 ? 12.609 16.094 -2.867 1 40.06 96 SER A N 1
ATOM 735 C CA . SER A 1 96 ? 13.383 16.344 -4.082 1 40.06 96 SER A CA 1
ATOM 736 C C . SER A 1 96 ? 14.641 17.141 -3.777 1 40.06 96 SER A C 1
ATOM 738 O O . SER A 1 96 ? 14.68 17.922 -2.822 1 40.06 96 SER A O 1
ATOM 740 N N . MET B 1 1 ? -6.832 23.219 31.516 1 40.47 1 MET B N 1
ATOM 741 C CA . MET B 1 1 ? -5.523 2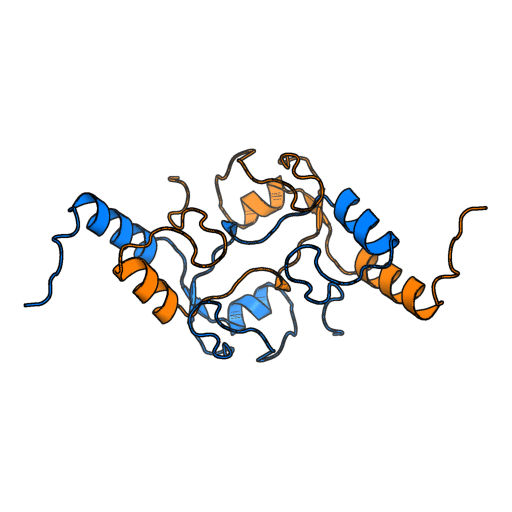3.656 31.047 1 40.47 1 MET B CA 1
ATOM 742 C C . MET B 1 1 ? -4.965 22.703 30.016 1 40.47 1 MET B C 1
ATOM 744 O O . MET B 1 1 ? -4.781 21.516 30.281 1 40.47 1 MET B O 1
ATOM 748 N N . SER B 1 2 ? -5.383 22.875 28.703 1 41.84 2 SER B N 1
ATOM 749 C CA . SER B 1 2 ? -5 22.047 27.562 1 41.84 2 SER B CA 1
ATOM 750 C C . SER B 1 2 ? -3.496 21.797 27.531 1 41.84 2 SER B C 1
ATOM 752 O O . SER B 1 2 ? -2.707 22.75 27.531 1 41.84 2 SER B O 1
ATOM 754 N N . ASN B 1 3 ? -2.994 20.922 28.312 1 42.09 3 ASN B N 1
ATOM 755 C CA . ASN B 1 3 ? -1.601 20.484 28.297 1 42.09 3 ASN B CA 1
ATOM 756 C C . ASN B 1 3 ? -1.037 20.484 26.875 1 42.09 3 ASN B C 1
ATOM 758 O O . ASN B 1 3 ? -0.971 19.438 26.234 1 42.09 3 ASN B O 1
ATOM 762 N N . LEU B 1 4 ? -1.354 21.484 26.078 1 51.88 4 LEU B N 1
ATOM 763 C CA . LEU B 1 4 ? -0.704 21.625 24.781 1 51.88 4 LEU B CA 1
ATOM 764 C C . LEU B 1 4 ? 0.811 21.703 24.938 1 51.88 4 LEU B C 1
ATOM 766 O O . LEU B 1 4 ? 1.338 22.719 25.406 1 51.88 4 LEU B O 1
ATOM 770 N N . ILE B 1 5 ? 1.386 20.594 25.438 1 54.88 5 ILE B N 1
ATOM 771 C CA . ILE B 1 5 ? 2.842 20.672 25.375 1 54.88 5 ILE B CA 1
ATOM 772 C C . ILE B 1 5 ? 3.268 21.422 24.109 1 54.88 5 ILE B C 1
ATOM 774 O O . ILE B 1 5 ? 2.775 21.141 23.016 1 54.88 5 ILE B O 1
ATOM 778 N N . PRO B 1 6 ? 3.854 22.547 24.328 1 61.22 6 PRO B N 1
ATOM 779 C CA . PRO B 1 6 ? 4.344 23.312 23.188 1 61.22 6 PRO B CA 1
ATOM 780 C C . PRO B 1 6 ? 5.07 22.438 22.156 1 61.22 6 PRO B C 1
ATOM 782 O O . PRO B 1 6 ? 5.918 21.609 22.531 1 61.22 6 PRO B O 1
ATOM 785 N N . ARG B 1 7 ? 4.395 22.047 21.172 1 70.31 7 ARG B N 1
ATOM 786 C CA . ARG B 1 7 ? 5.109 21.344 20.109 1 70.31 7 ARG B CA 1
ATOM 787 C C . ARG B 1 7 ? 6.348 22.125 19.672 1 70.31 7 ARG B C 1
ATOM 789 O O . ARG B 1 7 ? 6.32 23.344 19.594 1 70.31 7 ARG B O 1
ATOM 796 N N . ASN B 1 8 ? 7.473 21.484 19.766 1 85.62 8 ASN B N 1
ATOM 797 C CA . ASN B 1 8 ? 8.695 22.062 19.219 1 85.62 8 ASN B CA 1
ATOM 798 C C . ASN B 1 8 ? 8.477 22.609 17.812 1 85.62 8 ASN B C 1
ATOM 800 O O . ASN B 1 8 ? 7.652 22.094 17.047 1 85.62 8 ASN B O 1
ATOM 804 N N . THR B 1 9 ? 8.789 23.828 17.547 1 88.38 9 THR B N 1
ATOM 805 C CA . THR B 1 9 ? 8.648 24.531 16.266 1 88.38 9 THR B CA 1
ATOM 806 C C . THR B 1 9 ? 9.031 23.609 15.109 1 88.38 9 THR B C 1
ATOM 808 O O . THR B 1 9 ? 8.391 23.641 14.055 1 88.38 9 THR B O 1
ATOM 811 N N . SER B 1 10 ? 10.023 22.859 15.266 1 92.06 10 SER B N 1
ATOM 812 C CA . SER B 1 10 ? 10.477 21.969 14.211 1 92.06 10 SER B CA 1
ATOM 813 C C . SER B 1 10 ? 9.406 20.938 13.859 1 92.06 10 SER B C 1
ATOM 815 O O . SER B 1 10 ? 9.203 20.609 12.688 1 92.06 10 SER B O 1
ATOM 817 N N . LEU B 1 11 ? 8.766 20.547 14.93 1 92.94 11 LEU B N 1
ATOM 818 C CA . LEU B 1 11 ? 7.734 19.547 14.711 1 92.94 11 LEU B CA 1
ATOM 819 C C . LEU B 1 11 ? 6.535 20.141 13.984 1 92.94 11 LEU B C 1
ATOM 821 O O . LEU B 1 11 ? 5.953 19.516 13.102 1 92.94 11 LEU B O 1
ATOM 825 N N . VAL B 1 12 ? 6.188 21.391 14.344 1 94.06 12 VAL B N 1
ATOM 826 C CA . VAL B 1 12 ? 5.059 22.062 13.711 1 94.06 12 VAL B CA 1
ATOM 827 C C . VAL B 1 12 ? 5.332 22.25 12.227 1 94.06 12 VAL B C 1
ATOM 829 O O . VAL B 1 12 ? 4.43 22.094 11.398 1 94.06 12 VAL B O 1
ATOM 832 N N . VAL B 1 13 ? 6.566 22.547 11.883 1 94.5 13 VAL B N 1
ATOM 833 C CA . VAL B 1 13 ? 6.941 22.766 10.492 1 94.5 13 VAL B CA 1
ATOM 834 C C . VAL B 1 13 ? 6.848 21.453 9.719 1 94.5 13 VAL B C 1
ATOM 836 O O . VAL B 1 13 ? 6.363 21.438 8.578 1 94.5 13 VAL B O 1
ATOM 839 N N . VAL B 1 14 ? 7.305 20.375 10.336 1 93.44 14 VAL B N 1
ATOM 840 C CA . VAL B 1 14 ? 7.262 19.062 9.688 1 93.44 14 VAL B CA 1
ATOM 841 C C . VAL B 1 14 ? 5.809 18.656 9.438 1 93.44 14 VAL B C 1
ATOM 843 O O . VAL B 1 14 ? 5.469 18.156 8.367 1 93.44 14 VAL B O 1
ATOM 846 N N . MET B 1 15 ? 5.008 18.969 10.398 1 95.25 15 MET B N 1
ATOM 847 C CA . MET B 1 15 ? 3.592 18.625 10.266 1 95.25 15 MET B CA 1
ATOM 848 C C . MET B 1 15 ? 2.961 19.391 9.102 1 95.25 15 MET B C 1
ATOM 850 O O . MET B 1 15 ? 2.215 18.812 8.312 1 95.25 15 MET B O 1
ATOM 854 N N . ALA B 1 16 ? 3.273 20.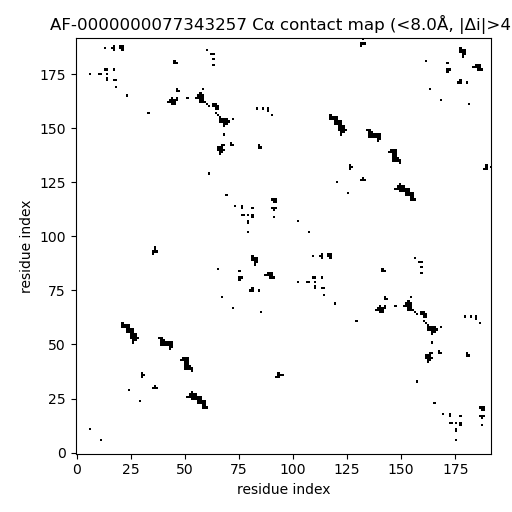625 8.984 1 95.06 16 ALA B N 1
ATOM 855 C CA . ALA B 1 16 ? 2.754 21.469 7.91 1 95.06 16 ALA B CA 1
ATOM 856 C C . ALA B 1 16 ? 3.219 20.969 6.551 1 95.06 16 ALA B C 1
ATOM 858 O O . ALA B 1 16 ? 2.439 20.938 5.594 1 95.06 16 ALA B O 1
ATOM 859 N N . ARG B 1 17 ? 4.449 20.531 6.418 1 93.88 17 ARG B N 1
ATOM 860 C CA . ARG B 1 17 ? 5 20.031 5.164 1 93.88 17 ARG B CA 1
ATOM 861 C C . ARG B 1 17 ? 4.324 18.734 4.75 1 93.88 17 ARG B C 1
ATOM 863 O O . ARG B 1 17 ? 4.031 18.516 3.568 1 93.88 17 ARG B O 1
ATOM 870 N N . ILE B 1 18 ? 4.047 17.875 5.648 1 93.25 18 ILE B N 1
ATOM 871 C CA . ILE B 1 18 ? 3.361 16.625 5.363 1 93.25 18 ILE B CA 1
ATOM 872 C C . ILE B 1 18 ? 1.985 16.906 4.766 1 93.25 18 ILE B C 1
ATOM 874 O O . ILE B 1 18 ? 1.638 16.375 3.711 1 93.25 18 ILE B O 1
ATOM 878 N N . LYS B 1 19 ? 1.24 17.812 5.43 1 94.81 19 LYS B N 1
ATOM 879 C CA . LYS B 1 19 ? -0.121 18.094 4.984 1 94.81 19 LYS B CA 1
ATOM 880 C C . LYS B 1 19 ? -0.121 18.812 3.639 1 94.81 19 LYS B C 1
ATOM 882 O O . LYS B 1 19 ? -1.046 18.656 2.842 1 94.81 19 LYS B O 1
ATOM 887 N N . LYS B 1 20 ? 0.977 19.484 3.338 1 93.69 20 LYS B N 1
ATOM 888 C CA . LYS B 1 20 ? 1.082 20.219 2.078 1 93.69 20 LYS B CA 1
ATOM 889 C C . LYS B 1 20 ? 1.561 19.297 0.952 1 93.69 20 LYS B C 1
ATOM 891 O O . LYS B 1 20 ? 1.084 19.406 -0.18 1 93.69 20 LYS B O 1
ATOM 896 N N . ARG B 1 21 ? 2.436 18.375 1.204 1 90.12 21 ARG B N 1
ATOM 897 C CA . ARG B 1 21 ? 3.152 17.656 0.153 1 90.12 21 ARG B CA 1
ATOM 898 C C . ARG B 1 21 ? 2.514 16.297 -0.12 1 90.12 21 ARG B C 1
ATOM 900 O O . ARG B 1 21 ? 2.662 15.742 -1.212 1 90.12 21 ARG B O 1
ATOM 907 N N . VAL B 1 22 ? 1.86 15.656 0.813 1 90.38 22 VAL B N 1
ATOM 908 C CA . VAL B 1 22 ? 1.191 14.383 0.574 1 90.38 22 VAL B CA 1
ATOM 909 C C . VAL B 1 22 ? -0.125 14.617 -0.162 1 90.38 22 VAL B C 1
ATOM 911 O O . VAL B 1 22 ? -1.031 15.273 0.366 1 90.38 22 VAL B O 1
ATOM 914 N N . PRO B 1 23 ? -0.26 14.07 -1.307 1 90.69 23 PRO B N 1
ATOM 915 C CA . PRO B 1 23 ? -1.396 14.391 -2.174 1 90.69 23 PRO B CA 1
ATOM 916 C C . PRO B 1 23 ? -2.732 13.945 -1.58 1 90.69 23 PRO B C 1
ATOM 918 O O . PRO B 1 23 ? -2.809 12.906 -0.928 1 90.69 23 PRO B O 1
ATOM 921 N N . VAL B 1 24 ? -3.752 14.789 -1.869 1 95.44 24 VAL B N 1
ATOM 922 C CA . VAL B 1 24 ? -5.145 14.492 -1.549 1 95.44 24 VAL B CA 1
ATOM 923 C C . VAL B 1 24 ? -5.898 14.109 -2.82 1 95.44 24 VAL B C 1
ATOM 925 O O . VAL B 1 24 ? -5.844 14.82 -3.822 1 95.44 24 VAL B O 1
ATOM 928 N N . VAL B 1 25 ? -6.504 12.984 -2.752 1 94.31 25 VAL B N 1
ATOM 929 C CA . VAL B 1 25 ? -7.277 12.539 -3.91 1 94.31 25 VAL B CA 1
ATOM 930 C C . VAL B 1 25 ? -8.617 11.977 -3.451 1 94.31 25 VAL B C 1
ATOM 932 O O . VAL B 1 25 ? -8.773 11.609 -2.283 1 94.31 25 VAL B O 1
ATOM 935 N N . GLU B 1 26 ? -9.57 12.062 -4.426 1 94 26 GLU B N 1
ATOM 936 C CA . GLU B 1 26 ? -10.812 11.328 -4.191 1 94 26 GLU B CA 1
ATOM 937 C C . GLU B 1 26 ? -10.594 9.82 -4.316 1 94 26 GLU B C 1
ATOM 939 O O . GLU B 1 26 ? -9.938 9.359 -5.25 1 94 26 GLU B O 1
ATOM 944 N N . TYR B 1 27 ? -11.148 9.125 -3.389 1 91.69 27 TYR B N 1
ATOM 945 C CA . TYR B 1 27 ? -10.93 7.68 -3.367 1 91.69 27 TYR B CA 1
ATOM 946 C C . TYR B 1 27 ? -11.414 7.031 -4.656 1 91.69 27 TYR B C 1
ATOM 948 O O . TYR B 1 27 ? -10.734 6.176 -5.223 1 91.69 27 TYR B O 1
ATOM 956 N N . GLY B 1 28 ? -12.516 7.434 -5.074 1 88.06 28 GLY B N 1
ATOM 957 C CA . GLY B 1 28 ? -13.031 6.914 -6.332 1 88.06 28 GLY B CA 1
ATOM 958 C C . GLY B 1 28 ? -12.078 7.113 -7.496 1 88.06 28 GLY B C 1
ATOM 959 O O . GLY B 1 28 ? -11.922 6.23 -8.344 1 88.06 28 GLY B O 1
ATOM 960 N N . SER B 1 29 ? -11.477 8.25 -7.57 1 90.75 29 SER B N 1
ATOM 961 C CA . SER B 1 29 ? -10.539 8.555 -8.648 1 90.75 29 SER B CA 1
ATOM 962 C C . SER B 1 29 ? -9.312 7.652 -8.586 1 90.75 29 SER B C 1
ATOM 964 O O . SER B 1 29 ? -8.781 7.25 -9.625 1 90.75 29 SER B O 1
ATOM 966 N N . LEU B 1 30 ? -8.859 7.406 -7.352 1 85.62 30 LEU B N 1
ATOM 967 C CA . LEU B 1 30 ? -7.734 6.488 -7.188 1 85.62 30 LEU B CA 1
ATOM 968 C C . LEU B 1 30 ? -8.094 5.094 -7.691 1 85.62 30 LEU B C 1
ATOM 970 O O . LEU B 1 30 ? -7.305 4.461 -8.398 1 85.62 30 LEU B O 1
ATOM 974 N N . LEU B 1 31 ? -9.266 4.625 -7.363 1 83.06 31 LEU B N 1
ATOM 975 C CA . LEU B 1 31 ? -9.719 3.309 -7.793 1 83.06 31 LEU B CA 1
ATOM 976 C C . LEU B 1 31 ? -9.766 3.221 -9.312 1 83.06 31 LEU B C 1
ATOM 978 O O . LEU B 1 31 ? -9.375 2.205 -9.898 1 83.06 31 LEU B O 1
ATOM 982 N N . GLU B 1 32 ? -10.25 4.301 -9.883 1 84.19 32 GLU B N 1
ATOM 983 C CA . GLU B 1 32 ? -10.344 4.348 -11.336 1 84.19 32 GLU B CA 1
ATOM 984 C C . GLU B 1 32 ? -8.961 4.293 -11.977 1 84.19 32 GLU B C 1
ATOM 986 O O . GLU B 1 32 ? -8.75 3.574 -12.953 1 84.19 32 GLU B O 1
ATOM 991 N N . ARG B 1 33 ? -8.07 5.055 -11.461 1 80.88 33 ARG B N 1
ATOM 992 C CA . ARG B 1 33 ? -6.699 5.07 -11.977 1 80.88 33 ARG B CA 1
ATOM 993 C C . ARG B 1 33 ? -6.062 3.688 -11.875 1 80.8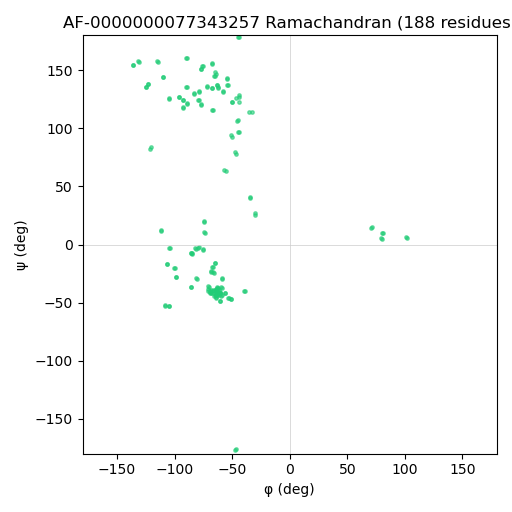8 33 ARG B C 1
ATOM 995 O O . ARG B 1 33 ? -5.309 3.283 -12.766 1 80.88 33 ARG B O 1
A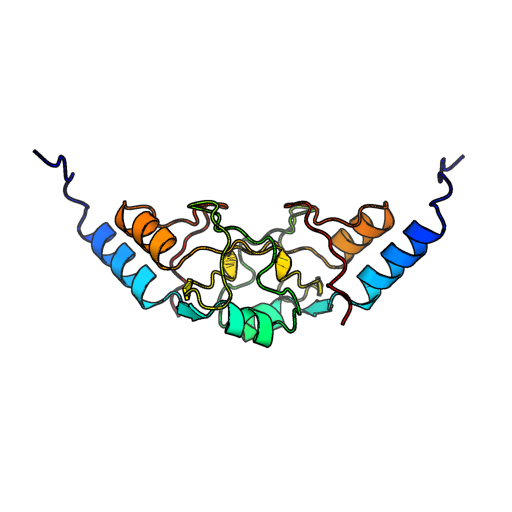TOM 1002 N N . LEU B 1 34 ? -6.406 2.959 -10.766 1 75 34 LEU B N 1
ATOM 1003 C CA . LEU B 1 34 ? -5.809 1.652 -10.508 1 75 34 LEU B CA 1
ATOM 1004 C C . LEU B 1 34 ? -6.566 0.557 -11.25 1 75 34 LEU B C 1
ATOM 1006 O O . LEU B 1 34 ? -6.121 -0.593 -11.297 1 75 34 LEU B O 1
ATOM 1010 N N . GLY B 1 35 ? -7.719 0.96 -11.836 1 71.31 35 GLY B N 1
ATOM 1011 C CA . GLY B 1 35 ? -8.5 0.006 -12.609 1 71.31 35 GLY B CA 1
ATOM 1012 C C . GLY B 1 35 ? -9.188 -1.038 -11.75 1 71.31 35 GLY B C 1
ATOM 1013 O O . GLY B 1 35 ? -9.344 -2.186 -12.172 1 71.31 35 GLY B O 1
ATOM 1014 N N . THR B 1 36 ? -9.203 -0.718 -10.594 1 67.56 36 THR B N 1
ATOM 1015 C CA . THR B 1 36 ? -9.852 -1.684 -9.711 1 67.56 36 THR B CA 1
ATOM 1016 C C . THR B 1 36 ? -11.344 -1.39 -9.594 1 67.56 36 THR B C 1
ATOM 1018 O O . THR B 1 36 ? -11.766 -0.236 -9.703 1 67.56 36 THR B O 1
ATOM 1021 N N . LYS B 1 37 ? -12.18 -2.355 -9.953 1 59 37 LYS B N 1
ATOM 1022 C CA . LYS B 1 37 ? -13.633 -2.207 -9.828 1 59 37 LYS B CA 1
ATOM 1023 C C . LYS B 1 37 ? -14.07 -2.312 -8.367 1 59 37 LYS B C 1
ATOM 1025 O O . LYS B 1 37 ? -15.234 -2.59 -8.086 1 59 37 LYS B O 1
ATOM 1030 N N . GLU B 1 38 ? -12.938 -2.277 -7.625 1 56.31 38 GLU B N 1
ATOM 1031 C CA . GLU B 1 38 ? -13.391 -2.336 -6.242 1 56.31 38 GLU B CA 1
ATOM 1032 C C . GLU B 1 38 ? -14.477 -1.295 -5.977 1 56.31 38 GLU B C 1
ATOM 1034 O O . GLU B 1 38 ? -14.336 -0.132 -6.359 1 56.31 38 GLU B O 1
ATOM 1039 N N . GLU B 1 39 ? -15.695 -1.631 -6.109 1 52.97 39 GLU B N 1
ATOM 1040 C CA . GLU B 1 39 ? -16.766 -0.752 -5.641 1 52.97 39 GLU B CA 1
ATOM 1041 C C . GLU B 1 39 ? -16.453 -0.186 -4.262 1 52.97 39 GLU B C 1
ATOM 1043 O O . GLU B 1 39 ? -15.422 -0.527 -3.664 1 52.97 39 GLU B O 1
ATOM 1048 N N . ASP B 1 40 ? -17.438 0.782 -3.633 1 54.72 40 ASP B N 1
ATOM 1049 C CA . ASP B 1 40 ? -17.469 1.212 -2.238 1 54.72 40 ASP B CA 1
ATOM 1050 C C . ASP B 1 40 ? -16.938 0.114 -1.314 1 54.72 40 ASP B C 1
ATOM 1052 O O . ASP B 1 40 ? -17.703 -0.707 -0.816 1 54.72 40 ASP B O 1
ATOM 1056 N N . GLY B 1 41 ? -16.203 -0.609 -1.77 1 54.41 41 GLY B N 1
ATOM 1057 C CA . GLY B 1 41 ? -15.805 -1.856 -1.139 1 54.41 41 GLY B CA 1
ATOM 1058 C C . GLY B 1 41 ? -15.438 -1.696 0.325 1 54.41 41 GLY B C 1
ATOM 1059 O O . GLY B 1 41 ? -15.68 -0.642 0.917 1 54.41 41 GLY B O 1
ATOM 1060 N N . ASP B 1 42 ? -14.977 -2.883 0.945 1 71.06 42 ASP B N 1
ATOM 1061 C CA . ASP B 1 42 ? -14.727 -3.248 2.336 1 71.06 42 ASP B CA 1
ATOM 1062 C C . ASP B 1 42 ? -13.445 -2.592 2.855 1 71.06 42 ASP B C 1
ATOM 1064 O O . ASP B 1 42 ? -12.969 -2.922 3.943 1 71.06 42 ASP B O 1
ATOM 1068 N N . THR B 1 43 ? -13.133 -1.553 2.102 1 82.69 43 THR B N 1
ATOM 1069 C CA . THR B 1 43 ? -11.93 -0.924 2.633 1 82.69 43 THR B CA 1
ATOM 1070 C C . THR B 1 43 ? -12.273 0.02 3.781 1 82.69 43 THR B C 1
ATOM 1072 O O . THR B 1 43 ? -13.211 0.815 3.678 1 82.69 43 THR B O 1
ATOM 1075 N N . ALA B 1 44 ? -11.586 -0.174 4.773 1 89.88 44 ALA B N 1
ATOM 1076 C CA . ALA B 1 44 ? -11.789 0.672 5.949 1 89.88 44 ALA B CA 1
ATOM 1077 C C . ALA B 1 44 ? -10.594 1.6 6.164 1 89.88 44 ALA B C 1
ATOM 1079 O O . ALA B 1 44 ? -9.461 1.243 5.848 1 89.88 44 ALA B O 1
ATOM 1080 N N . CYS B 1 45 ? -10.93 2.744 6.602 1 93.81 45 CYS B N 1
ATOM 1081 C CA . CYS B 1 45 ? -9.867 3.627 7.074 1 93.81 45 CYS B CA 1
ATOM 1082 C C . CYS B 1 45 ? -9.07 2.973 8.195 1 93.81 45 CYS B C 1
ATOM 1084 O O . CYS B 1 45 ? -9.656 2.479 9.164 1 93.81 45 CYS B O 1
ATOM 1086 N N . SER B 1 46 ? -7.844 2.992 8.125 1 92.69 46 SER B N 1
ATOM 1087 C CA . SER B 1 46 ? -6.996 2.318 9.102 1 92.69 46 SER B CA 1
ATOM 1088 C C . SER B 1 46 ? -6.949 3.094 10.414 1 92.69 46 SER B C 1
ATOM 1090 O O . SER B 1 46 ? -6.395 2.611 11.406 1 92.69 46 SER B O 1
ATOM 1092 N N . VAL B 1 47 ? -7.586 4.262 10.438 1 95.25 47 VAL B N 1
ATOM 1093 C CA . VAL B 1 47 ? -7.562 5.078 11.648 1 95.25 47 VAL B CA 1
ATOM 1094 C C . VAL B 1 47 ? -8.914 4.992 12.352 1 95.25 47 VAL B C 1
ATOM 1096 O O . VAL B 1 47 ? -8.984 4.621 13.523 1 95.25 47 VAL B O 1
ATOM 1099 N N . CYS B 1 48 ? -9.906 5.246 11.664 1 96.44 48 CYS B N 1
ATOM 1100 C CA . CYS B 1 48 ? -11.211 5.297 12.312 1 96.44 48 CYS B CA 1
ATOM 1101 C C . CYS B 1 48 ? -11.984 3.998 12.094 1 96.44 48 CYS B C 1
ATOM 1103 O O . CYS B 1 48 ? -12.992 3.754 12.75 1 96.44 48 CYS B O 1
ATOM 1105 N N . LEU B 1 49 ? -11.648 3.199 11.102 1 93.56 49 LEU B N 1
ATOM 1106 C CA . LEU B 1 49 ? -12.148 1.865 10.789 1 93.56 49 LEU B CA 1
ATOM 1107 C C . LEU B 1 49 ? -13.508 1.941 10.094 1 93.56 49 LEU B C 1
ATOM 1109 O O . LEU B 1 49 ? -14.125 0.912 9.812 1 93.56 49 LEU B O 1
ATOM 1113 N N . ASP B 1 50 ? -13.922 3.211 9.797 1 94.12 50 ASP B N 1
ATOM 1114 C CA . ASP B 1 50 ? -15.125 3.35 8.977 1 94.12 50 ASP B CA 1
ATOM 1115 C C . ASP B 1 50 ? -14.836 3.043 7.512 1 94.12 50 ASP B C 1
ATOM 1117 O O . ASP B 1 50 ? -13.711 3.227 7.047 1 94.12 50 ASP B O 1
ATOM 1121 N N . ARG B 1 51 ? -15.836 2.621 6.84 1 92.19 51 ARG B N 1
ATOM 1122 C CA . ARG B 1 51 ? -15.711 2.383 5.406 1 92.19 51 ARG B CA 1
ATOM 1123 C C . ARG B 1 51 ? -15.391 3.674 4.66 1 92.19 51 ARG B C 1
ATOM 1125 O O . ARG B 1 51 ? -15.961 4.727 4.961 1 92.19 51 ARG B O 1
ATOM 1132 N N . ILE B 1 52 ? -14.516 3.553 3.76 1 92.19 52 ILE B N 1
ATOM 1133 C CA . ILE B 1 52 ? -14.188 4.695 2.912 1 92.19 52 ILE B CA 1
ATOM 1134 C C . ILE B 1 52 ? -15.047 4.664 1.649 1 92.19 52 ILE B C 1
ATOM 1136 O O . ILE B 1 52 ? -15.055 3.664 0.924 1 92.19 52 ILE B O 1
ATOM 1140 N N . LYS B 1 53 ? -15.727 5.73 1.442 1 92.12 53 LYS B N 1
ATOM 1141 C CA . LYS B 1 53 ? -16.562 5.852 0.249 1 92.12 53 LYS B CA 1
ATOM 1142 C C . LYS B 1 53 ? -15.773 6.465 -0.908 1 92.12 53 LYS B C 1
ATOM 1144 O O . LYS B 1 53 ? -14.773 7.152 -0.69 1 92.12 53 LYS B O 1
ATOM 1149 N N . ARG B 1 54 ? -16.297 6.238 -2.102 1 90.75 54 ARG B N 1
ATOM 1150 C CA . ARG B 1 54 ? -15.664 6.734 -3.32 1 90.75 54 ARG B CA 1
ATOM 1151 C C . ARG B 1 54 ? -15.539 8.258 -3.293 1 90.75 54 ARG B C 1
ATOM 1153 O O . ARG B 1 54 ? -14.586 8.82 -3.834 1 90.75 54 ARG B O 1
ATOM 1160 N N . SER B 1 55 ? -16.469 8.812 -2.594 1 94.06 55 SER B N 1
ATOM 1161 C CA . SER B 1 55 ? -16.516 10.273 -2.6 1 94.06 55 SER B CA 1
ATOM 1162 C C . SER B 1 55 ? -15.594 10.859 -1.537 1 94.06 55 SER B C 1
ATOM 1164 O O . SER B 1 55 ? -15.391 12.078 -1.487 1 94.06 55 SER B O 1
ATOM 1166 N N . HIS B 1 56 ? -15.062 10.047 -0.755 1 95.81 56 HIS B N 1
ATOM 1167 C CA . HIS B 1 56 ? -14.219 10.539 0.325 1 95.81 56 HIS B CA 1
ATOM 1168 C C . HIS B 1 56 ? -12.844 10.945 -0.195 1 95.81 56 HIS B C 1
ATOM 1170 O O . HIS B 1 56 ? -12.359 10.383 -1.177 1 95.81 56 HIS B O 1
ATOM 1176 N N . GLU B 1 57 ? -12.289 11.914 0.546 1 96.94 57 GLU B N 1
ATOM 1177 C CA . GLU B 1 57 ? -10.914 12.312 0.295 1 96.94 57 GLU B CA 1
ATOM 1178 C C . GLU B 1 57 ? -9.938 11.492 1.13 1 96.94 57 GLU B C 1
ATOM 1180 O O . GLU B 1 57 ? -10.18 11.234 2.311 1 96.94 57 GLU B O 1
ATOM 1185 N N . ILE B 1 58 ? -8.898 11.078 0.462 1 95.44 58 ILE B N 1
ATOM 1186 C CA . ILE B 1 58 ? -7.836 10.328 1.127 1 95.44 58 ILE B CA 1
ATOM 1187 C C . ILE B 1 58 ? -6.477 10.922 0.772 1 95.44 58 ILE B C 1
ATOM 1189 O O . ILE B 1 58 ? -6.363 11.703 -0.177 1 95.44 58 ILE B O 1
ATOM 1193 N N . ARG B 1 59 ? -5.496 10.711 1.558 1 91.81 59 ARG B N 1
ATOM 1194 C CA . ARG B 1 59 ? -4.105 10.992 1.219 1 91.81 59 ARG B CA 1
ATOM 1195 C C . ARG B 1 59 ? -3.406 9.742 0.702 1 91.81 59 ARG B C 1
ATOM 1197 O O . ARG B 1 59 ? -3.486 8.672 1.321 1 91.81 59 ARG B O 1
ATOM 1204 N N . GLU B 1 60 ? -2.811 9.828 -0.417 1 82.88 60 GLU B N 1
ATOM 1205 C CA . GLU B 1 60 ? -2.076 8.711 -1.013 1 82.88 60 GLU B CA 1
ATOM 1206 C C . GLU B 1 60 ? -0.697 8.562 -0.378 1 82.88 60 GLU B C 1
ATOM 1208 O O . GLU B 1 60 ? 0.078 9.516 -0.328 1 82.88 60 GLU B O 1
ATOM 1213 N N . LEU B 1 61 ? -0.435 7.344 0.149 1 83.69 61 LEU B N 1
ATOM 1214 C CA . LEU B 1 61 ? 0.858 7.039 0.75 1 83.69 61 LEU B CA 1
ATOM 1215 C C . LEU B 1 61 ? 1.528 5.871 0.033 1 83.69 61 LEU B C 1
ATOM 1217 O O . LEU B 1 61 ? 1.51 4.742 0.526 1 83.69 61 LEU B O 1
ATOM 1221 N N . PRO B 1 62 ? 2.199 6.113 -1.027 1 73.75 62 PRO B N 1
ATOM 1222 C CA . PRO B 1 62 ? 2.771 5.027 -1.827 1 73.75 62 PRO B CA 1
ATOM 1223 C C . PRO B 1 62 ? 3.889 4.281 -1.099 1 73.75 62 PRO B C 1
ATOM 1225 O O . PRO B 1 62 ? 4.188 3.133 -1.433 1 73.75 62 PRO B O 1
ATOM 1228 N N . ASN B 1 63 ? 4.445 4.895 -0.093 1 73.81 63 ASN B N 1
ATOM 1229 C CA . ASN B 1 63 ? 5.555 4.266 0.613 1 73.81 63 ASN B CA 1
ATOM 1230 C C . ASN B 1 63 ? 5.066 3.258 1.648 1 73.81 63 ASN B C 1
ATOM 1232 O O . ASN B 1 63 ? 5.867 2.57 2.281 1 73.81 63 ASN B O 1
ATOM 1236 N N . CYS B 1 64 ? 3.842 3.189 1.758 1 81.06 64 CYS B N 1
ATOM 1237 C CA . CYS B 1 64 ? 3.307 2.338 2.814 1 81.06 64 CYS B CA 1
ATOM 1238 C C . CYS B 1 64 ? 2.748 1.041 2.236 1 81.06 64 CYS B C 1
ATOM 1240 O O . CYS B 1 64 ? 2.363 0.141 2.984 1 81.06 64 CYS B O 1
ATOM 1242 N N . CYS B 1 65 ? 2.77 0.92 1.019 1 83 65 CYS B N 1
ATOM 1243 C CA . CYS B 1 65 ? 2.324 -0.323 0.399 1 83 65 CYS B CA 1
ATOM 1244 C C . CYS B 1 65 ? 3.4 -1.398 0.499 1 83 65 CYS B C 1
ATOM 1246 O O . CYS B 1 65 ? 4.578 -1.13 0.25 1 83 65 CYS B O 1
ATOM 1248 N N . PRO B 1 66 ? 3.051 -2.582 0.918 1 86.81 66 PRO B N 1
ATOM 1249 C CA . PRO B 1 66 ? 4.039 -3.662 0.903 1 86.81 66 PRO B CA 1
ATOM 1250 C C . PRO B 1 66 ? 4.492 -4.027 -0.508 1 86.81 66 PRO B C 1
ATOM 1252 O O . PRO B 1 66 ? 3.703 -3.941 -1.454 1 86.81 66 PRO B O 1
ATOM 1255 N N . VAL B 1 67 ? 5.75 -4.41 -0.528 1 89.25 67 VAL B N 1
ATOM 1256 C CA . VAL B 1 67 ? 6.32 -4.805 -1.813 1 89.25 67 VAL B CA 1
ATOM 1257 C C . VAL B 1 67 ? 6.859 -6.23 -1.726 1 89.25 67 VAL B C 1
ATOM 1259 O O . VAL B 1 67 ? 7.445 -6.617 -0.712 1 89.25 67 VAL B O 1
ATOM 1262 N N . PHE B 1 68 ? 6.617 -7 -2.77 1 94.31 68 PHE B N 1
ATOM 1263 C CA . PHE B 1 68 ? 7.078 -8.383 -2.861 1 94.31 68 PHE B CA 1
ATOM 1264 C C . PHE B 1 68 ? 7.891 -8.594 -4.133 1 94.31 68 PHE B C 1
ATOM 1266 O O . PHE B 1 68 ? 7.512 -8.125 -5.207 1 94.31 68 PHE B O 1
ATOM 1273 N N . HIS B 1 69 ? 9 -9.289 -3.906 1 96.69 69 HIS B N 1
ATOM 1274 C CA . HIS B 1 69 ? 9.57 -9.812 -5.145 1 96.69 69 HIS B CA 1
ATOM 1275 C C . HIS B 1 69 ? 8.539 -10.625 -5.926 1 96.69 69 HIS B C 1
ATOM 1277 O O . HIS B 1 69 ? 7.742 -11.352 -5.336 1 96.69 69 HIS B O 1
ATOM 1283 N N . LYS B 1 70 ? 8.625 -10.477 -7.164 1 97.94 70 LYS B N 1
ATOM 1284 C CA . LYS B 1 70 ? 7.785 -11.32 -8.008 1 97.94 70 LYS B CA 1
ATOM 1285 C C . LYS B 1 70 ? 7.926 -12.789 -7.629 1 97.94 70 LYS B C 1
ATOM 1287 O O . LYS B 1 70 ? 6.926 -13.484 -7.422 1 97.94 70 LYS B O 1
ATOM 1292 N N . ASP B 1 71 ? 9.211 -13.219 -7.461 1 97.94 71 ASP B N 1
ATOM 1293 C CA . ASP B 1 71 ? 9.469 -14.633 -7.223 1 97.94 71 ASP B CA 1
ATOM 1294 C C . ASP B 1 71 ? 9 -15.055 -5.832 1 97.94 71 ASP B C 1
ATOM 1296 O O . ASP B 1 71 ? 8.516 -16.172 -5.645 1 97.94 71 ASP B O 1
ATOM 1300 N N . CYS B 1 72 ? 9.125 -14.234 -4.918 1 97.75 72 CYS B N 1
ATOM 1301 C CA . CYS B 1 72 ? 8.664 -14.531 -3.564 1 97.75 72 CYS B CA 1
ATOM 1302 C C . CYS B 1 72 ? 7.148 -14.672 -3.523 1 97.75 72 CYS B C 1
ATOM 1304 O O . CYS B 1 72 ? 6.629 -15.617 -2.928 1 97.75 72 CYS B O 1
ATOM 1306 N N . LEU B 1 73 ? 6.48 -13.781 -4.168 1 97.31 73 LEU B N 1
ATOM 1307 C CA . LEU B 1 73 ? 5.023 -13.859 -4.184 1 97.31 73 LEU B CA 1
ATOM 1308 C C . LEU B 1 73 ? 4.551 -15.07 -4.98 1 97.31 73 LEU B C 1
ATOM 1310 O O . LEU B 1 73 ? 3.586 -15.734 -4.598 1 97.31 73 LEU B O 1
ATOM 1314 N N . ASP B 1 74 ? 5.242 -15.305 -6.059 1 97.69 74 ASP B N 1
ATOM 1315 C CA . ASP B 1 74 ? 4.875 -16.469 -6.852 1 97.69 74 ASP B CA 1
ATOM 1316 C C . ASP B 1 74 ? 5.016 -17.75 -6.039 1 97.69 74 ASP B C 1
ATOM 1318 O O . ASP B 1 74 ? 4.16 -18.641 -6.113 1 97.69 74 ASP B O 1
ATOM 1322 N N . ALA B 1 75 ? 6.07 -17.797 -5.297 1 98.12 75 ALA B N 1
ATOM 1323 C CA . ALA B 1 75 ? 6.27 -18.969 -4.438 1 98.12 75 ALA B CA 1
ATOM 1324 C C . ALA B 1 75 ? 5.168 -19.062 -3.389 1 98.12 75 ALA B C 1
ATOM 1326 O O . ALA B 1 75 ? 4.691 -20.172 -3.084 1 98.12 75 ALA B O 1
ATOM 1327 N N . TRP B 1 76 ? 4.801 -18 -2.777 1 97.62 76 TRP B N 1
ATOM 1328 C CA . TRP B 1 76 ? 3.697 -17.906 -1.828 1 97.62 76 TRP B CA 1
ATOM 1329 C C . TRP B 1 76 ? 2.412 -18.453 -2.436 1 97.62 76 TRP B C 1
ATOM 1331 O O . TRP B 1 76 ? 1.741 -19.297 -1.83 1 97.62 76 TRP B O 1
ATOM 1341 N N . VAL B 1 77 ? 2.117 -18.062 -3.68 1 96.69 77 VAL B N 1
ATOM 1342 C CA . VAL B 1 77 ? 0.916 -18.484 -4.402 1 96.69 77 VAL B CA 1
ATOM 1343 C C . VAL 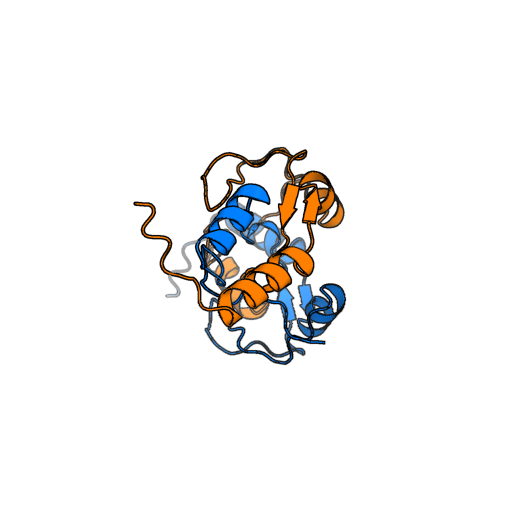B 1 77 ? 1 -19.969 -4.746 1 96.69 77 VAL B C 1
ATOM 1345 O O . VAL B 1 77 ? 0.028 -20.703 -4.57 1 96.69 77 VAL B O 1
ATOM 1348 N N . ASP B 1 78 ? 2.162 -20.328 -5.141 1 97.06 78 ASP B N 1
ATOM 1349 C CA . ASP B 1 78 ? 2.357 -21.703 -5.547 1 97.06 78 ASP B CA 1
ATOM 1350 C C . ASP B 1 78 ? 2.203 -22.656 -4.355 1 97.06 78 ASP B C 1
ATOM 1352 O O . ASP B 1 78 ? 1.958 -23.844 -4.535 1 97.06 78 ASP B O 1
ATOM 1356 N N . ALA B 1 79 ? 2.391 -22.172 -3.188 1 96.75 79 ALA B N 1
ATOM 1357 C CA . ALA B 1 79 ? 2.215 -22.969 -1.976 1 96.75 79 ALA B CA 1
ATOM 1358 C C . ALA B 1 79 ? 0.74 -23.078 -1.599 1 96.75 79 ALA B C 1
ATOM 1360 O O . ALA B 1 79 ? 0.395 -23.688 -0.586 1 96.75 79 ALA B O 1
ATOM 1361 N N . GLY B 1 80 ? -0.066 -22.406 -2.379 1 95.19 80 GLY B N 1
ATOM 1362 C CA . GLY B 1 80 ? -1.502 -22.531 -2.174 1 95.19 80 GLY B CA 1
ATOM 1363 C C . GLY B 1 80 ? -2.09 -21.344 -1.425 1 95.19 80 GLY B C 1
ATOM 1364 O O . GLY B 1 80 ? -3.268 -21.359 -1.06 1 95.19 80 GLY B O 1
ATOM 1365 N N . GLN B 1 81 ? -1.253 -20.344 -1.189 1 95.31 81 GLN B N 1
ATOM 1366 C CA . GLN B 1 81 ? -1.719 -19.156 -0.491 1 95.31 81 GLN B CA 1
ATOM 1367 C C . GLN B 1 81 ? -2.186 -18.078 -1.477 1 95.31 81 GLN B C 1
ATOM 1369 O O . GLN B 1 81 ? -1.377 -17.516 -2.217 1 95.31 81 GLN B O 1
ATOM 1374 N N . VAL B 1 82 ? -3.471 -17.75 -1.379 1 94.06 82 VAL B N 1
ATOM 1375 C CA . VAL B 1 82 ? -4.039 -16.891 -2.414 1 94.06 82 VAL B CA 1
ATOM 1376 C C . VAL B 1 82 ? -4.375 -15.531 -1.825 1 94.06 82 VAL B C 1
ATOM 1378 O O . VAL B 1 82 ? -5.105 -14.75 -2.436 1 94.06 82 VAL B O 1
ATOM 1381 N N . THR B 1 83 ? -3.881 -15.312 -0.607 1 92.62 83 THR B N 1
ATOM 1382 C CA . THR B 1 83 ? -4.043 -14.016 0.051 1 92.62 83 THR B CA 1
ATOM 1383 C C . THR B 1 83 ? -2.689 -13.336 0.24 1 92.62 83 THR B C 1
ATOM 1385 O O . THR B 1 83 ? -1.646 -13.992 0.186 1 92.62 83 THR B O 1
ATOM 1388 N N . CYS B 1 84 ? -2.754 -12.086 0.367 1 93 84 CYS B N 1
ATOM 1389 C CA . CYS B 1 84 ? -1.549 -11.297 0.605 1 93 84 CYS B CA 1
ATOM 1390 C C . CYS B 1 84 ? -0.781 -11.836 1.81 1 93 84 CYS B C 1
ATOM 1392 O O . CYS B 1 84 ? -1.369 -12.086 2.861 1 93 84 CYS B O 1
ATOM 1394 N N . PRO B 1 85 ? 0.549 -11.93 1.725 1 93.56 85 PRO B N 1
ATOM 1395 C CA . PRO B 1 85 ? 1.361 -12.414 2.844 1 93.56 85 PRO B CA 1
ATOM 1396 C C . PRO B 1 85 ? 1.31 -11.484 4.055 1 93.56 85 PRO B C 1
ATOM 1398 O O . PRO B 1 85 ? 1.621 -11.906 5.172 1 93.56 85 PRO B O 1
ATOM 1401 N N . LEU B 1 86 ? 0.871 -10.305 3.873 1 88.19 86 LEU B N 1
ATOM 1402 C CA . LEU B 1 86 ? 0.943 -9.328 4.957 1 88.19 86 LEU B CA 1
ATOM 1403 C C . LEU B 1 86 ? -0.443 -9.047 5.527 1 88.19 86 LEU B C 1
ATOM 1405 O O . LEU B 1 86 ? -0.679 -9.25 6.723 1 88.19 86 LEU B O 1
ATOM 1409 N N . CYS B 1 87 ? -1.424 -8.695 4.668 1 80.94 87 CYS B N 1
ATOM 1410 C CA . CYS B 1 87 ? -2.709 -8.227 5.168 1 80.94 87 CYS B CA 1
ATOM 1411 C C . CYS B 1 87 ? -3.789 -9.281 4.984 1 80.94 87 CYS B C 1
ATOM 1413 O O . CYS B 1 87 ? -4.902 -9.133 5.492 1 80.94 87 CYS B O 1
ATOM 1415 N N . ARG B 1 88 ? -3.547 -10.273 4.137 1 87.44 88 ARG B N 1
ATOM 1416 C CA . ARG B 1 88 ? -4.414 -11.438 3.955 1 87.44 88 ARG B CA 1
ATOM 1417 C C . ARG B 1 88 ? -5.59 -11.102 3.043 1 87.44 88 ARG B C 1
ATOM 1419 O O . ARG B 1 88 ? -6.535 -11.883 2.928 1 87.44 88 ARG B O 1
ATOM 1426 N N . SER B 1 89 ? -5.539 -10 2.459 1 82.5 89 SER B N 1
ATOM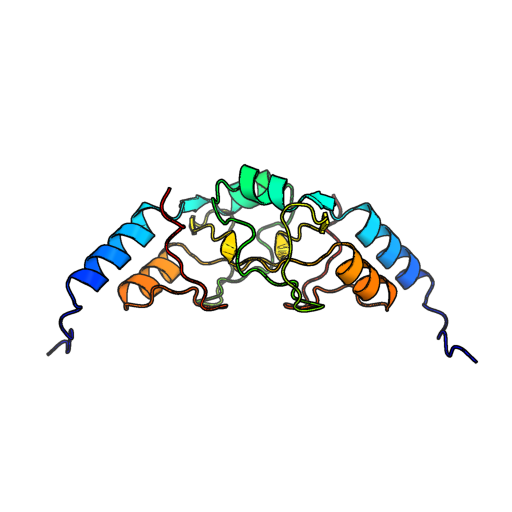 1427 C CA . SER B 1 89 ? -6.547 -9.719 1.44 1 82.5 89 SER B CA 1
ATOM 1428 C C . SER B 1 89 ? -6.379 -10.625 0.228 1 82.5 89 SER B C 1
ATOM 1430 O O . SER B 1 89 ? -5.27 -11.086 -0.063 1 82.5 89 SER B O 1
ATOM 1432 N N . MET B 1 90 ? -7.406 -10.852 -0.519 1 86.44 90 MET B N 1
ATOM 1433 C CA . MET B 1 90 ? -7.379 -11.727 -1.69 1 86.44 90 MET B CA 1
ATOM 1434 C C . MET B 1 90 ? -6.512 -11.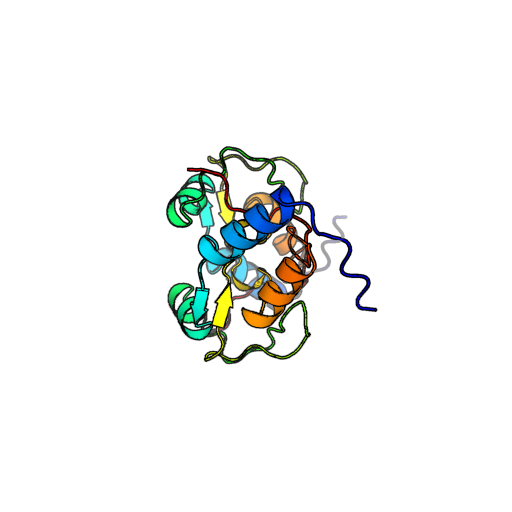125 -2.793 1 86.44 90 MET B C 1
ATOM 1436 O O . MET B 1 90 ? -6.633 -9.938 -3.109 1 86.44 90 MET B O 1
ATOM 1440 N N . LEU B 1 91 ? -5.66 -11.969 -3.398 1 89.31 91 LEU B N 1
ATOM 1441 C CA . LEU B 1 91 ? -4.73 -11.5 -4.418 1 89.31 91 LEU B CA 1
ATOM 1442 C C . LEU B 1 91 ? -5.426 -11.375 -5.77 1 89.31 91 LEU B C 1
ATOM 1444 O O . LEU B 1 91 ? -5.02 -10.57 -6.613 1 89.31 91 LEU B O 1
ATOM 1448 N N . LEU B 1 92 ? -6.441 -12.219 -5.973 1 83.19 92 LEU B N 1
ATOM 1449 C CA . LEU B 1 92 ? -7.133 -12.195 -7.258 1 83.19 92 LEU B CA 1
ATOM 1450 C C . LEU B 1 92 ? -7.891 -10.883 -7.438 1 83.19 92 LEU B C 1
ATOM 1452 O O . LEU B 1 92 ? -8.742 -10.531 -6.617 1 83.19 92 LEU B O 1
ATOM 1456 N N . PRO B 1 93 ? -7.449 -10.125 -8.445 1 73.25 93 PRO B N 1
ATOM 1457 C CA . PRO B 1 93 ? -8.188 -8.883 -8.68 1 73.25 93 PRO B CA 1
ATOM 1458 C C . PRO B 1 93 ? -9.648 -9.125 -9.055 1 73.25 93 PRO B C 1
ATOM 1460 O O . PRO B 1 93 ? -9.984 -10.188 -9.586 1 73.25 93 PRO B O 1
ATOM 1463 N N . GLY B 1 94 ? -10.547 -8.328 -8.406 1 60.75 94 GLY B N 1
ATOM 1464 C CA . GLY B 1 94 ? -11.961 -8.477 -8.711 1 60.75 94 GLY B CA 1
ATOM 1465 C C . GLY B 1 94 ? -12.242 -8.594 -10.195 1 60.75 94 GLY B C 1
ATOM 1466 O O . GLY B 1 94 ? -11.445 -8.156 -11.023 1 60.75 94 GLY B O 1
ATOM 1467 N N . SER B 1 95 ? -13.023 -9.656 -10.602 1 52.75 95 SER B N 1
ATOM 1468 C CA . SER B 1 95 ? -13.469 -9.961 -11.961 1 52.75 95 SER B CA 1
ATOM 1469 C C . SER B 1 95 ? -14 -8.711 -12.656 1 52.75 95 SER B C 1
ATOM 1471 O O . SER B 1 95 ? -14.688 -7.895 -12.039 1 52.75 95 SER B O 1
ATOM 1473 N N . SER B 1 96 ? -13.203 -8.117 -13.656 1 40.25 96 SER B N 1
ATOM 1474 C CA . SER B 1 96 ? -14.055 -7.324 -14.531 1 40.25 96 SER B CA 1
ATOM 1475 C C . SER B 1 96 ? -15.312 -8.094 -14.93 1 40.25 96 SER B C 1
ATOM 1477 O O . SER B 1 96 ? -15.297 -9.32 -15 1 40.25 96 SER B O 1
#

Foldseek 3Di:
DPPPVPPDPVVVVVVVCCVVPFDKDQQLVVCVVVVAPQALHCDADPVPRHRRHSRDIDTDDPVPDDDDDPVRVVVCVVVVQQADPPPRHGNDGPDD/DPPPVPPDPVVVVVVVCCVVPFDKDQQLVVCVVVVAPQALHCDADPVPRHRRHSRDIDTDDPVPDDDDDPVRVVVCVVVVQQADPPPRHGNDGPDD

Organism: Vitis vinifera (NCBI:txid29760)

pLDDT: mean 84.16, std 15.32, range [40.06, 98.12]

InterPro domains:
  IPR001841 Zinc finger, RING-type [PF13639] (44-88)
  IPR001841 Zinc finger, RING-type [PS50089] (45-88)
  IPR013083 Zinc finger, RING/FYVE/PHD-type [G3DSA:3.30.40.10] (13-93)

Nearest PDB structures (foldseek):
  2ckl-assembly1_B  TM=5.502E-01  e=2.270E-01  Mus musculus
  1z6u-assembly1_A  TM=4.680E-01  e=3.910E-01  Homo sapiens
  3jb9-assembly1_V  TM=2.192E-01  e=5.924E+00  Schizosaccharomyces pombe 972h-
  2ckl-assembly1_B  TM=5.509E-01  e=2.270E-01  Mus musculus
  1z6u-assembly1_A  TM=4.680E-01  e=3.910E-01  Homo sapiens

Sequence (192 aa):
MSNLIPRNTSLVVVMARIKKRVPVVEYGSLLERLGTKEEDGDTACSVCLDRIKRSHEIRELPNCCPVFHKDCLDAWVDAGQVTCPLCRSMLLPGSSMSNLIPRNTSLVVVMARIKKRVPVVEYGSLLERLGTKEEDGDTACSVCLDRIKRSHEIRELPNCCPVFHKDCLDAWVDAGQVTCPLCRSMLLPGSS

Secondary structure (DSSP, 8-state):
--------HHHHHHHHHHHHHS-EEEHHHHHHHHT----S-S-BBTTT-PBPPTTSEEE--GGGS-B-BHHHHHHHHHTT--B-TTT--B-S----/--------HHHHHHHHHHHHHS-EEEHHHHHHHHT----S-S-BBTTT-PBPPTTSEEE--GGGS-B-BHHHHHHHHHTT--B-TTT--B-S----

Radius of gyration: 18.8 Å; Cα contacts (8 Å, |Δi|>4): 288; chains: 2; bounding box: 35×64×46 Å